Protein AF-A0A2E3LW25-F1 (afdb_monomer)

pLDDT: mean 71.02, std 16.64, range [41.66, 94.75]

Secondary structure (DSSP, 8-state):
-PPPHHHHHHHHHHHHHHHHHHHHHHHHT--S-----TTGGGGGG-TTHHHHHHHHHHS--TTHHHHHHHHHHHHHHHHHHHHHHHHHHHHHHHHHHTT-PPP-S-EEEEE--TT--HHHHHHHHT--HHHHHHHTT-SSSPPPTT-EEEEE--HHHHHHHHHHHHHGGG-------EEE--TT--HHHHHHHHT--HHHHHHHTT--TTTGGG--TT-EEE--

Radius of gyration: 41.91 Å; Cα contacts (8 Å, |Δi|>4): 150; chains: 1; bounding box: 90×37×98 Å

Sequence (224 aa):
MGLSRRDTIIVAVLINAGLLTMLFATAMNSDHDRVSSPAEAYQDLALNEELVEEVKAEVTEKGAEDEIDQMLQEMADRAAKEKERELLAKKEKAKAEETKKEAPKNTFAYKVQSGDSLDKISRKHGVSIRDINEVNDLQSSALRIGQVLNIPETPQAKQKLEEMTKEIAEVDVEEQEFYTVGNGDSPWKIARKTGIALQKLLDINGLDADSARRLRPGDRLRIR

Structure (mmCIF, N/CA/C/O backbone):
data_AF-A0A2E3LW25-F1
#
_entry.id   AF-A0A2E3LW25-F1
#
loop_
_atom_site.group_PDB
_atom_site.id
_atom_site.type_symbol
_atom_site.label_atom_id
_atom_site.label_alt_id
_atom_site.label_comp_id
_atom_site.label_asym_id
_atom_site.label_entity_id
_atom_site.label_seq_id
_atom_site.pdbx_PDB_ins_code
_atom_site.Cartn_x
_atom_site.Cartn_y
_atom_site.Cartn_z
_atom_site.occupancy
_atom_site.B_iso_or_equiv
_atom_site.auth_seq_id
_atom_site.auth_comp_id
_atom_site.auth_asym_id
_atom_site.auth_atom_id
_atom_site.pdbx_PDB_model_num
ATOM 1 N N . MET A 1 1 ? -44.890 -8.455 71.723 1.00 48.59 1 MET A N 1
ATOM 2 C CA . MET A 1 1 ? -43.770 -8.681 70.784 1.00 48.59 1 MET A CA 1
ATOM 3 C C . MET A 1 1 ? -43.562 -7.367 70.061 1.00 48.59 1 MET A C 1
ATOM 5 O O . MET A 1 1 ? -44.444 -6.987 69.307 1.00 48.59 1 MET A O 1
ATOM 9 N N . GLY A 1 2 ? -42.509 -6.620 70.401 1.00 58.88 2 GLY A N 1
ATOM 10 C CA . GLY A 1 2 ? -42.224 -5.340 69.748 1.00 58.88 2 GLY A CA 1
ATOM 11 C C . GLY A 1 2 ? -41.808 -5.572 68.299 1.00 58.88 2 GLY A C 1
ATOM 12 O O . GLY A 1 2 ? -41.082 -6.529 68.022 1.00 58.88 2 GLY A O 1
ATOM 13 N N . LEU A 1 3 ? -42.302 -4.733 67.391 1.00 61.44 3 LEU A N 1
ATOM 14 C CA . LEU A 1 3 ? -41.838 -4.694 66.006 1.00 61.44 3 LEU A CA 1
ATOM 15 C C . LEU A 1 3 ? -40.329 -4.428 66.006 1.00 61.44 3 LEU A C 1
ATOM 17 O O . LEU A 1 3 ? -39.834 -3.615 66.791 1.00 61.44 3 LEU A O 1
ATOM 21 N N . SER A 1 4 ? -39.575 -5.148 65.174 1.00 72.75 4 SER A N 1
ATOM 22 C CA . SER A 1 4 ? -38.146 -4.875 65.067 1.00 72.75 4 SER A CA 1
ATOM 23 C C . SER A 1 4 ? -37.943 -3.492 64.444 1.00 72.75 4 SER A C 1
ATOM 25 O O . SER A 1 4 ? -38.768 -3.030 63.660 1.00 72.75 4 SER A O 1
ATOM 27 N N . ARG A 1 5 ? -36.816 -2.832 64.733 1.00 51.44 5 ARG A N 1
ATOM 28 C CA . ARG A 1 5 ? -36.506 -1.500 64.173 1.00 51.44 5 ARG A CA 1
ATOM 29 C C . ARG A 1 5 ? -36.586 -1.465 62.636 1.00 51.44 5 ARG A C 1
ATOM 31 O O . ARG A 1 5 ? -36.941 -0.443 62.063 1.00 51.44 5 ARG A O 1
ATOM 38 N N . ARG A 1 6 ? -36.308 -2.593 61.967 1.00 57.09 6 ARG A N 1
ATOM 39 C CA . ARG A 1 6 ? -36.474 -2.744 60.511 1.00 57.09 6 ARG A CA 1
ATOM 40 C C . ARG A 1 6 ? -37.940 -2.777 60.099 1.00 57.09 6 ARG A C 1
ATOM 42 O O . ARG A 1 6 ? -38.294 -2.128 59.123 1.00 57.09 6 ARG A O 1
ATOM 49 N N . ASP A 1 7 ? -38.774 -3.484 60.852 1.00 56.09 7 ASP A N 1
ATOM 50 C CA . ASP A 1 7 ? -40.209 -3.560 60.584 1.00 56.09 7 ASP A CA 1
ATOM 51 C C . ASP A 1 7 ? -40.858 -2.187 60.777 1.00 56.09 7 ASP A C 1
ATOM 53 O O . ASP A 1 7 ? -41.650 -1.773 59.940 1.00 56.09 7 ASP A O 1
ATOM 57 N N . THR A 1 8 ? -40.449 -1.426 61.796 1.00 66.00 8 THR A N 1
ATOM 58 C CA . THR A 1 8 ? -40.948 -0.061 62.024 1.00 66.00 8 THR A CA 1
ATOM 59 C C . THR A 1 8 ? -40.572 0.893 60.886 1.00 66.00 8 THR A C 1
ATOM 61 O O . THR A 1 8 ? -41.428 1.636 60.411 1.00 66.00 8 THR A O 1
ATOM 64 N N . ILE A 1 9 ? -39.328 0.847 60.387 1.00 60.59 9 ILE A N 1
ATOM 65 C CA . ILE A 1 9 ? -38.895 1.675 59.244 1.00 60.59 9 ILE A CA 1
ATOM 66 C C . ILE A 1 9 ? -39.661 1.292 57.974 1.00 60.59 9 ILE A C 1
ATOM 68 O O . ILE A 1 9 ? -40.136 2.166 57.251 1.00 60.59 9 ILE A O 1
ATOM 72 N N . ILE A 1 10 ? -39.818 -0.007 57.710 1.00 57.75 10 ILE A N 1
ATOM 73 C CA . ILE A 1 10 ? -40.576 -0.494 56.552 1.00 57.75 10 ILE A CA 1
ATOM 74 C C . ILE A 1 10 ? -42.033 -0.029 56.645 1.00 57.75 10 ILE A C 1
ATOM 76 O O . ILE A 1 10 ? -42.573 0.485 55.667 1.00 57.75 10 ILE A O 1
ATOM 80 N N . VAL A 1 11 ? -42.653 -0.141 57.820 1.00 61.28 11 VAL A N 1
ATOM 81 C CA . VAL A 1 11 ? -44.026 0.316 58.058 1.00 61.28 11 VAL A CA 1
ATOM 82 C C . VAL A 1 11 ? -44.146 1.831 57.853 1.00 61.28 11 VAL A C 1
ATOM 84 O O . VAL A 1 11 ? -45.050 2.265 57.144 1.00 61.28 11 VAL A O 1
ATOM 87 N N . ALA A 1 12 ? -43.214 2.639 58.365 1.00 58.41 12 ALA A N 1
ATOM 88 C CA . ALA A 1 12 ? -43.228 4.093 58.186 1.00 58.41 12 ALA A CA 1
ATOM 89 C C . ALA A 1 12 ? -43.069 4.519 56.713 1.00 58.41 12 ALA A C 1
ATOM 91 O O . ALA A 1 12 ? -43.784 5.402 56.234 1.00 58.41 12 ALA A O 1
ATOM 92 N N . VAL A 1 13 ? -42.174 3.864 55.964 1.00 64.38 13 VAL A N 1
ATOM 93 C CA . VAL A 1 13 ? -41.987 4.120 54.525 1.00 64.38 13 VAL A CA 1
ATOM 94 C C . VAL A 1 13 ? -43.241 3.746 53.735 1.00 64.38 13 VAL A C 1
ATOM 96 O O . VAL A 1 13 ? -43.651 4.496 52.850 1.00 64.38 13 VAL A O 1
ATOM 99 N N . LEU A 1 14 ? -43.880 2.622 54.071 1.00 60.78 14 LEU A N 1
ATOM 100 C CA . LEU A 1 14 ? -45.117 2.184 53.423 1.00 60.78 14 LEU A CA 1
ATOM 101 C C . LEU A 1 14 ? -46.292 3.125 53.719 1.00 60.78 14 LEU A C 1
ATOM 103 O O . LEU A 1 14 ? -47.055 3.433 52.804 1.00 60.78 14 LEU A O 1
ATOM 107 N N . ILE A 1 15 ? -46.411 3.626 54.952 1.00 65.19 15 ILE A N 1
ATOM 108 C CA . ILE A 1 15 ? -47.436 4.610 55.329 1.00 65.19 15 ILE A CA 1
ATOM 109 C C . ILE A 1 15 ? -47.245 5.908 54.539 1.00 65.19 15 ILE A C 1
ATOM 111 O O . ILE A 1 15 ? -48.193 6.390 53.919 1.00 65.19 15 ILE A O 1
ATOM 115 N N . ASN A 1 16 ? -46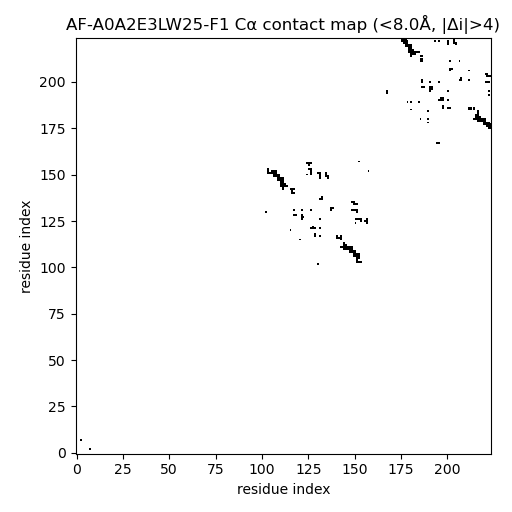.020 6.440 54.487 1.00 67.38 16 ASN A N 1
ATOM 116 C CA . ASN A 1 16 ? -45.729 7.676 53.757 1.00 67.38 16 ASN A CA 1
ATOM 117 C C . ASN A 1 16 ? -45.935 7.527 52.245 1.00 67.38 16 ASN A C 1
ATOM 119 O O . ASN A 1 16 ? -46.497 8.419 51.609 1.00 67.38 16 ASN A O 1
ATOM 123 N N . ALA A 1 17 ? -45.531 6.394 51.666 1.00 61.69 17 ALA A N 1
ATOM 124 C CA . ALA A 1 17 ? -45.788 6.101 50.260 1.00 61.69 17 ALA A CA 1
ATOM 125 C C . ALA A 1 17 ? -47.297 6.013 49.977 1.00 61.69 17 ALA A C 1
ATOM 127 O O . ALA A 1 17 ? -47.771 6.603 49.007 1.00 61.69 17 ALA A O 1
ATOM 128 N N . GLY A 1 18 ? -48.063 5.354 50.852 1.00 65.38 18 GLY A N 1
ATOM 129 C CA . GLY A 1 18 ? -49.523 5.284 50.769 1.00 65.38 18 GLY A CA 1
ATOM 130 C C . GLY A 1 18 ? -50.175 6.667 50.794 1.00 65.38 18 GLY A C 1
ATOM 131 O O . GLY A 1 18 ? -50.924 7.006 49.879 1.00 65.38 18 GLY A O 1
ATOM 132 N N . LEU A 1 19 ? -49.817 7.503 51.772 1.00 66.94 19 LEU A N 1
ATOM 133 C CA . LEU A 1 19 ? -50.301 8.883 51.902 1.00 66.94 19 LEU A CA 1
ATOM 134 C C . LEU A 1 19 ? -50.000 9.725 50.655 1.00 66.94 19 LEU A C 1
ATOM 136 O O . LEU A 1 19 ? -50.878 10.425 50.151 1.00 66.94 19 LEU A O 1
ATOM 140 N N . LEU A 1 20 ? -48.788 9.608 50.109 1.00 67.00 20 LEU A N 1
ATOM 141 C CA . LEU A 1 20 ? -48.382 10.337 48.910 1.00 67.00 20 LEU A CA 1
ATOM 142 C C . LEU A 1 20 ? -49.158 9.880 47.667 1.00 67.00 20 LEU A C 1
ATOM 144 O O . LEU A 1 20 ? -49.596 10.713 46.874 1.00 67.00 20 LEU A O 1
ATOM 148 N N . THR A 1 21 ? -49.369 8.570 47.505 1.00 61.16 21 THR A N 1
ATOM 149 C CA . THR A 1 21 ? -50.181 8.042 46.395 1.00 61.16 21 THR A CA 1
ATOM 150 C C . THR A 1 21 ? -51.643 8.449 46.506 1.00 61.16 21 THR A C 1
ATOM 152 O O . THR A 1 21 ? -52.259 8.760 45.489 1.00 61.16 21 THR A O 1
ATOM 155 N N . MET A 1 22 ? -52.181 8.511 47.727 1.00 58.94 22 MET A N 1
ATOM 156 C CA . MET A 1 22 ? -53.546 8.958 47.963 1.00 58.94 22 MET A CA 1
ATOM 157 C C . MET A 1 22 ? -53.684 10.436 47.598 1.00 58.94 22 MET A C 1
ATOM 159 O O . MET A 1 22 ? -54.521 10.759 46.767 1.00 58.94 22 MET A O 1
ATOM 163 N N . LEU A 1 23 ? -52.796 11.308 48.095 1.00 63.31 23 LEU A N 1
ATOM 164 C CA . LEU A 1 23 ? -52.761 12.734 47.735 1.00 63.31 23 LEU A CA 1
ATOM 165 C C . LEU A 1 23 ? -52.657 12.955 46.221 1.00 63.31 23 LEU A C 1
ATOM 167 O O . LEU A 1 23 ? -53.344 13.813 45.668 1.00 63.31 23 LEU A O 1
ATOM 171 N N . PHE A 1 24 ? -51.823 12.166 45.545 1.00 56.91 24 PHE A N 1
ATOM 172 C CA . PHE A 1 24 ? -51.656 12.243 44.098 1.00 56.91 24 PHE A CA 1
ATOM 173 C C . PHE A 1 24 ? -52.917 11.802 43.340 1.00 56.91 24 PHE A C 1
ATOM 175 O O . PHE A 1 24 ? -53.318 12.458 42.381 1.00 56.91 24 PHE A O 1
ATOM 182 N N . ALA A 1 25 ? -53.579 10.730 43.784 1.00 57.19 25 ALA A N 1
ATOM 183 C CA . ALA A 1 25 ? -54.835 10.267 43.199 1.00 57.19 25 ALA A CA 1
ATOM 184 C C . ALA A 1 25 ? -55.968 11.287 43.393 1.00 57.19 25 ALA A C 1
ATOM 186 O O . ALA A 1 25 ? -56.707 11.562 42.449 1.00 57.19 25 ALA A O 1
ATOM 187 N N . THR A 1 26 ? -56.070 11.907 44.572 1.00 62.91 26 THR A N 1
ATOM 188 C CA . THR A 1 26 ? -57.051 12.969 44.838 1.00 62.91 26 THR A CA 1
ATOM 18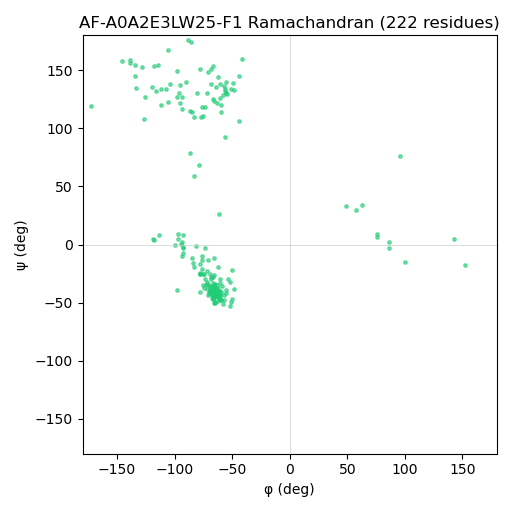9 C C . THR A 1 26 ? -56.789 14.196 43.963 1.00 62.91 26 THR A C 1
ATOM 191 O O . THR A 1 26 ? -57.722 14.755 43.390 1.00 62.91 26 THR A O 1
ATOM 194 N N . ALA A 1 27 ? -55.520 14.575 43.781 1.00 63.53 27 ALA A N 1
ATOM 195 C CA . ALA A 1 27 ? -55.135 15.666 42.887 1.00 63.53 27 ALA A CA 1
ATOM 196 C C . ALA A 1 27 ? -55.447 15.368 41.407 1.00 63.53 27 ALA A C 1
ATOM 198 O O . ALA A 1 27 ? -55.816 16.275 40.668 1.00 63.53 27 ALA A O 1
ATOM 199 N N . MET A 1 28 ? -55.341 14.106 40.975 1.00 63.03 28 MET A N 1
ATOM 200 C CA . MET A 1 28 ? -55.637 13.686 39.597 1.00 63.03 28 MET A CA 1
ATOM 201 C C . MET A 1 28 ? -57.134 13.546 39.299 1.00 63.03 28 MET A C 1
ATOM 203 O O . MET A 1 28 ? -57.530 13.679 38.146 1.00 63.03 28 MET A O 1
ATOM 207 N N . ASN A 1 29 ? -57.965 13.290 40.313 1.00 53.72 29 ASN A N 1
ATOM 208 C CA . ASN A 1 29 ? -59.406 13.068 40.153 1.00 53.72 29 ASN A CA 1
ATOM 209 C C . ASN A 1 29 ? -60.252 14.331 40.416 1.00 53.72 29 ASN A C 1
ATOM 211 O O . ASN A 1 29 ? -61.476 14.253 40.522 1.00 53.72 29 ASN A O 1
ATOM 215 N N . SER A 1 30 ? -59.595 15.485 40.558 1.00 51.25 30 SER A N 1
ATOM 216 C CA . SER A 1 30 ? -60.229 16.787 40.763 1.00 51.25 30 SER A CA 1
ATOM 217 C C . SER A 1 30 ? -60.581 17.412 39.407 1.00 51.25 30 SER A C 1
ATOM 219 O O . SER A 1 30 ? -59.855 18.271 38.907 1.00 51.25 30 SER A O 1
ATOM 221 N N . ASP A 1 31 ? -61.682 16.969 38.795 1.00 44.75 31 ASP A N 1
ATOM 222 C CA . ASP A 1 31 ? -62.315 17.718 37.706 1.00 44.75 31 ASP A CA 1
ATOM 223 C C . ASP A 1 31 ? -62.826 19.062 38.249 1.00 44.75 31 ASP A C 1
ATOM 225 O O . ASP A 1 31 ? -63.397 19.151 39.340 1.00 44.75 31 ASP A O 1
ATOM 229 N N . HIS A 1 32 ? -62.565 20.117 37.479 1.00 54.94 32 HIS A N 1
ATOM 230 C CA . HIS A 1 32 ? -63.001 21.484 37.735 1.00 54.94 32 HIS A CA 1
ATOM 231 C C . HIS A 1 32 ? -64.508 21.539 38.059 1.00 54.94 32 HIS A C 1
ATOM 233 O O . HIS A 1 32 ? -65.315 20.910 37.382 1.00 54.94 32 HIS A O 1
ATOM 239 N N . ASP A 1 33 ? -64.861 22.366 39.046 1.00 48.88 33 ASP A N 1
ATOM 240 C CA . ASP A 1 33 ? -66.218 22.797 39.427 1.00 48.88 33 ASP A CA 1
ATOM 241 C C . ASP A 1 33 ? -66.913 22.027 40.563 1.00 48.88 33 ASP A C 1
ATOM 243 O O . ASP A 1 33 ? -67.910 21.330 40.378 1.00 48.88 33 ASP A O 1
ATOM 247 N N . ARG A 1 34 ? -66.474 22.312 41.797 1.00 45.72 34 ARG A N 1
ATOM 248 C CA . ARG A 1 34 ? -67.320 22.884 42.869 1.00 45.72 34 ARG A CA 1
ATOM 249 C C . ARG A 1 34 ? -66.454 23.244 44.075 1.00 45.72 34 ARG A C 1
ATOM 251 O O . ARG A 1 34 ? -65.801 22.395 44.664 1.00 45.72 34 ARG A O 1
ATOM 258 N N . VAL A 1 35 ? -66.452 24.526 44.431 1.00 48.81 35 VAL A N 1
ATOM 259 C CA . VAL A 1 35 ? -65.801 25.032 45.642 1.00 48.81 35 VAL A CA 1
ATOM 260 C C . VAL A 1 35 ? -66.518 24.459 46.864 1.00 48.81 35 VAL A C 1
ATOM 262 O O . VAL A 1 35 ? -67.705 24.717 47.043 1.00 48.81 35 VAL A O 1
ATOM 265 N N . SER A 1 36 ? -65.781 23.774 47.731 1.00 43.72 36 SER A N 1
ATOM 266 C CA . SER A 1 36 ? -65.947 23.928 49.176 1.00 43.72 36 SER A CA 1
ATOM 267 C C . SER A 1 36 ? -64.547 24.075 49.767 1.00 43.72 36 SER A C 1
ATOM 269 O O . SER A 1 36 ? -63.601 23.442 49.303 1.00 43.72 36 SER A O 1
ATOM 271 N N . SER A 1 37 ? -64.394 25.045 50.661 1.00 46.72 37 SER A N 1
ATOM 272 C CA . SER A 1 37 ? -63.125 25.590 51.160 1.00 46.72 37 SER A CA 1
ATOM 273 C C . SER A 1 37 ? -62.067 24.520 51.496 1.00 46.72 37 SER A C 1
ATOM 275 O O . SER A 1 37 ? -62.431 23.495 52.075 1.00 46.72 37 SER A O 1
ATOM 277 N N . PRO A 1 38 ? -60.755 24.775 51.271 1.00 45.66 38 PRO A N 1
ATOM 278 C CA . PRO A 1 38 ? -59.671 23.889 51.713 1.00 45.66 38 PRO A CA 1
ATOM 279 C C . PRO A 1 38 ? -59.759 23.493 53.193 1.00 45.66 38 PRO A C 1
ATOM 281 O O . PRO A 1 38 ? -59.209 22.472 53.574 1.00 45.66 38 PRO A O 1
ATOM 284 N N . ALA A 1 39 ? -60.462 24.275 54.018 1.00 43.25 39 ALA A N 1
ATOM 285 C CA . ALA A 1 39 ? -60.664 24.011 55.438 1.00 43.25 39 ALA A CA 1
ATOM 286 C C . ALA A 1 39 ? -61.511 22.757 55.746 1.00 43.25 39 ALA A C 1
ATOM 288 O O . ALA A 1 39 ? -61.299 22.148 56.788 1.00 43.25 39 ALA A O 1
ATOM 289 N N . GLU A 1 40 ? -62.427 22.336 54.865 1.00 44.38 40 GLU A N 1
ATOM 290 C CA . GLU A 1 40 ? -63.345 21.212 55.146 1.00 44.38 40 GLU A CA 1
ATOM 291 C C . GLU A 1 40 ? -62.709 19.837 54.869 1.00 44.38 40 GLU A C 1
ATOM 293 O O . GLU A 1 40 ? -63.131 18.832 55.434 1.00 44.38 40 GLU A O 1
ATOM 298 N N . ALA A 1 41 ? -61.631 19.783 54.077 1.00 45.78 41 ALA A N 1
ATOM 299 C CA . ALA A 1 41 ? -60.891 18.548 53.794 1.00 45.78 41 ALA A CA 1
ATOM 300 C C . ALA A 1 41 ? -59.975 18.091 54.951 1.00 45.78 41 ALA A C 1
ATOM 302 O O . ALA A 1 41 ? -59.456 16.977 54.920 1.00 45.78 41 ALA A O 1
ATOM 303 N N . TYR A 1 42 ? -59.778 18.930 55.976 1.00 46.69 42 TYR A N 1
ATOM 304 C CA . TYR A 1 42 ? -58.950 18.614 57.147 1.00 46.69 42 TYR A CA 1
ATOM 305 C C . TYR A 1 42 ? -59.746 18.035 58.323 1.00 46.69 42 TYR A C 1
ATOM 307 O O . TYR A 1 42 ? -59.144 17.563 59.285 1.00 46.69 42 TYR A O 1
ATOM 315 N N . GLN A 1 43 ? -61.082 18.052 58.268 1.00 41.66 43 GLN A N 1
ATOM 316 C CA . GLN A 1 43 ? -61.919 17.690 59.415 1.00 41.66 43 GLN A CA 1
ATOM 317 C C . GLN A 1 43 ? -61.957 16.172 59.688 1.00 41.66 43 GLN A C 1
ATOM 319 O O . GLN A 1 43 ? -62.116 15.771 60.838 1.00 41.66 43 GLN A O 1
ATOM 324 N N . ASP A 1 44 ? -61.718 15.340 58.667 1.00 44.28 44 ASP A N 1
ATOM 325 C CA . ASP A 1 44 ? -61.693 13.869 58.777 1.00 44.28 44 ASP A CA 1
ATOM 326 C C . ASP A 1 44 ? -60.291 13.280 59.045 1.00 44.28 44 ASP A C 1
ATOM 328 O O . ASP A 1 44 ? -60.149 12.078 59.264 1.00 44.28 44 ASP A O 1
ATOM 332 N N . LEU A 1 45 ? -59.245 14.114 59.090 1.00 45.38 45 LEU A N 1
ATOM 333 C CA . LEU A 1 45 ? -57.880 13.718 59.483 1.00 45.38 45 LEU A CA 1
ATOM 334 C C . LEU A 1 45 ? -57.598 13.928 60.982 1.00 45.38 45 LEU A C 1
ATOM 336 O O . LEU A 1 45 ? -56.465 13.768 61.423 1.00 45.38 45 LEU A O 1
ATOM 340 N N . ALA A 1 46 ? -58.622 14.260 61.776 1.00 44.31 46 ALA A N 1
ATOM 341 C CA . ALA A 1 46 ? -58.521 14.419 63.230 1.00 44.31 46 ALA A CA 1
ATOM 342 C C . ALA A 1 46 ? -58.392 13.086 63.995 1.00 44.31 46 ALA A C 1
ATOM 344 O O . ALA A 1 46 ? -58.215 13.076 65.212 1.00 44.31 46 ALA A O 1
ATOM 345 N N . LEU A 1 47 ? -58.439 11.947 63.304 1.00 47.53 47 LEU A N 1
ATOM 346 C CA . LEU A 1 47 ? -57.808 10.741 63.818 1.00 47.53 47 LEU A CA 1
ATOM 347 C C . LEU A 1 47 ? -56.315 10.935 63.596 1.00 47.53 47 LEU A C 1
ATOM 349 O O . LEU A 1 47 ? -55.898 10.966 62.443 1.00 47.53 47 LEU A O 1
ATOM 353 N N . ASN A 1 48 ? -55.560 11.111 64.685 1.00 53.78 48 ASN A N 1
ATOM 354 C CA . ASN A 1 48 ? -54.156 10.701 64.881 1.00 53.78 48 ASN A CA 1
ATOM 355 C C . ASN A 1 48 ? -53.328 11.712 65.690 1.00 53.78 48 ASN A C 1
ATOM 357 O O . ASN A 1 48 ? -52.138 11.483 65.858 1.00 53.78 48 ASN A O 1
ATOM 361 N N . GLU A 1 49 ? -53.889 12.796 66.230 1.00 52.06 49 GLU A N 1
ATOM 362 C CA . GLU A 1 49 ? -53.106 13.702 67.094 1.00 52.06 49 GLU A CA 1
ATOM 363 C C . GLU A 1 49 ? -52.617 12.980 68.372 1.00 52.06 49 GLU A C 1
ATOM 365 O O . GLU A 1 49 ? -51.473 13.143 68.785 1.00 52.06 49 GLU A O 1
ATOM 370 N N . GLU A 1 50 ? -53.431 12.062 68.905 1.00 49.19 50 GLU A N 1
ATOM 371 C CA . GLU A 1 50 ? -53.099 11.183 70.040 1.00 49.19 50 GLU A CA 1
ATOM 372 C C . GLU A 1 50 ? -52.023 10.133 69.688 1.00 49.19 50 GLU A C 1
ATOM 374 O O . GLU A 1 50 ? -51.089 9.915 70.456 1.00 49.19 50 GLU A O 1
ATOM 379 N N . LEU A 1 51 ? -52.082 9.558 68.479 1.00 48.19 51 LEU A N 1
ATOM 380 C CA . LEU A 1 51 ? -51.093 8.597 67.961 1.00 48.19 51 LEU A CA 1
ATOM 381 C C . LEU A 1 51 ? -49.755 9.269 67.607 1.00 48.19 51 LEU A C 1
ATOM 383 O O . LEU A 1 51 ? -48.695 8.660 67.719 1.00 48.19 51 LEU A O 1
ATOM 387 N N . VAL A 1 52 ? -49.791 10.528 67.171 1.00 51.56 52 VAL A N 1
ATOM 388 C CA . VAL A 1 52 ? -48.599 11.321 66.843 1.00 51.56 52 VAL A CA 1
ATOM 389 C C . VAL A 1 52 ? -47.882 11.783 68.112 1.00 51.56 52 VAL A C 1
ATOM 391 O O . VAL A 1 52 ? -46.653 11.814 68.120 1.00 51.56 52 VAL A O 1
ATOM 394 N N . GLU A 1 53 ? -48.611 12.095 69.186 1.00 52.50 53 GLU A N 1
ATOM 395 C CA . GLU A 1 53 ? -48.018 12.410 70.492 1.00 52.50 53 GLU A CA 1
ATOM 396 C C . GLU A 1 53 ? -47.438 11.161 71.184 1.00 52.50 53 GLU A C 1
ATOM 398 O O . GLU A 1 53 ? -46.329 11.238 71.714 1.00 52.50 53 GLU A O 1
ATOM 403 N N . GLU A 1 54 ? -48.087 9.989 71.093 1.00 51.72 54 GLU A N 1
ATOM 404 C CA . GLU A 1 54 ? -47.511 8.713 71.569 1.00 51.72 54 GLU A CA 1
ATOM 405 C C . GLU A 1 54 ? -46.216 8.348 70.826 1.00 51.72 54 GLU A C 1
ATOM 407 O O . GLU A 1 54 ? -45.216 7.992 71.452 1.00 51.72 54 GLU A O 1
ATOM 412 N N . VAL A 1 55 ? -46.183 8.520 69.499 1.00 49.59 55 VAL A N 1
ATOM 413 C CA . VAL A 1 55 ? -44.980 8.251 68.693 1.00 49.59 55 VAL A CA 1
ATOM 414 C C . VAL A 1 55 ? -43.891 9.306 68.932 1.00 49.59 55 VAL A C 1
ATOM 416 O O . VAL A 1 55 ? -42.709 8.970 68.944 1.00 49.59 55 VAL A O 1
ATOM 419 N N . LYS A 1 56 ? -44.239 10.576 69.183 1.00 47.88 56 LYS A N 1
ATOM 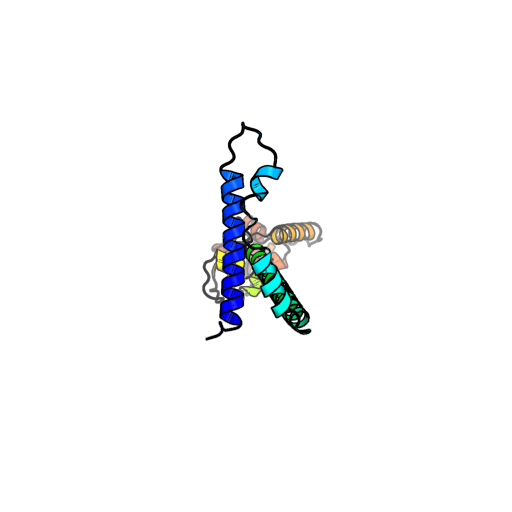420 C CA . LYS A 1 56 ? -43.258 11.620 69.545 1.00 47.88 56 LYS A CA 1
ATOM 421 C C . LYS A 1 56 ? -42.636 11.402 70.922 1.00 47.88 56 LYS A C 1
ATOM 423 O O . LYS A 1 56 ? -41.446 11.670 71.079 1.00 47.88 56 LYS A O 1
ATOM 428 N N . ALA A 1 57 ? -43.406 10.917 71.895 1.00 47.31 57 ALA A N 1
ATOM 429 C CA . ALA A 1 57 ? -42.901 10.607 73.230 1.00 47.31 57 ALA A CA 1
ATOM 430 C C . ALA A 1 57 ? -41.941 9.401 73.229 1.00 47.31 57 ALA A C 1
ATOM 432 O O . ALA A 1 57 ? -41.023 9.346 74.045 1.00 47.31 57 ALA A O 1
ATOM 433 N N . GLU A 1 58 ? -42.100 8.467 72.286 1.00 46.81 58 GLU A N 1
ATOM 434 C CA . GLU A 1 58 ? -41.213 7.305 72.129 1.00 46.81 58 GLU A CA 1
ATOM 435 C C . GLU A 1 58 ? -39.947 7.611 71.297 1.00 46.81 58 GLU A C 1
ATOM 437 O O . GLU A 1 58 ? -38.961 6.880 71.367 1.00 46.81 58 GLU A O 1
ATOM 442 N N . VAL A 1 59 ? -39.927 8.725 70.551 1.00 47.28 59 VAL A N 1
ATOM 443 C CA . VAL A 1 59 ? -38.802 9.133 69.680 1.00 47.28 59 VAL A CA 1
ATOM 444 C C . VAL A 1 59 ? -37.795 10.063 70.381 1.00 47.28 59 VAL A C 1
ATOM 446 O O . VAL A 1 59 ? -36.741 10.373 69.826 1.00 47.28 59 VAL A O 1
ATOM 449 N N . THR A 1 60 ? -38.013 10.447 71.644 1.00 48.66 60 THR A N 1
ATOM 450 C CA . THR A 1 60 ? -36.979 11.137 72.434 1.00 48.66 60 THR A CA 1
ATOM 451 C C . THR A 1 60 ? -35.921 10.173 72.981 1.00 48.66 60 THR A C 1
ATOM 453 O O . THR A 1 60 ? -35.789 10.000 74.189 1.00 48.66 60 THR A O 1
ATOM 456 N N . GLU A 1 61 ? -35.099 9.598 72.104 1.00 53.50 61 GLU A N 1
ATOM 457 C CA . GLU A 1 61 ? -33.755 9.143 72.468 1.00 53.50 61 GLU A CA 1
ATOM 458 C C . GLU A 1 61 ? -32.729 9.758 71.509 1.00 53.50 61 GLU A C 1
ATOM 460 O O . GLU A 1 61 ? -32.628 9.419 70.330 1.00 53.50 61 GLU A O 1
ATOM 465 N N . LYS A 1 62 ? -31.971 10.716 72.058 1.00 47.38 62 LYS A N 1
ATOM 466 C CA . LYS A 1 62 ? -30.771 11.334 71.481 1.00 47.38 62 LYS A CA 1
ATOM 467 C C . LYS A 1 62 ? -29.863 10.259 70.869 1.00 47.38 62 LYS A C 1
ATOM 469 O O . LYS A 1 62 ? -29.199 9.535 71.606 1.00 47.38 62 LYS A O 1
ATOM 474 N N . GLY A 1 63 ? -29.820 10.183 69.541 1.00 48.66 63 GLY A N 1
ATOM 475 C CA . GLY A 1 63 ? -28.899 9.307 68.808 1.00 48.66 63 GLY A CA 1
ATOM 476 C C . GLY A 1 63 ? -29.396 8.839 67.439 1.00 48.66 63 GLY A C 1
ATOM 477 O O . GLY A 1 63 ? -28.585 8.430 66.619 1.00 48.66 63 GLY A O 1
ATOM 478 N N . ALA A 1 64 ? -30.702 8.926 67.159 1.00 51.34 64 ALA A N 1
ATOM 479 C CA . ALA A 1 64 ? -31.267 8.478 65.880 1.00 51.34 64 ALA A CA 1
ATOM 480 C C . ALA A 1 64 ? -31.043 9.460 64.710 1.00 51.34 64 ALA A C 1
ATOM 482 O O . ALA A 1 64 ? -31.033 9.039 63.557 1.00 51.34 64 ALA A O 1
ATOM 483 N N . GLU A 1 65 ? -30.852 10.752 64.989 1.00 51.38 65 GLU A N 1
ATOM 484 C CA . GLU A 1 65 ? -30.629 11.779 63.958 1.00 51.38 65 GLU A CA 1
ATOM 485 C C . GLU A 1 65 ? -29.250 11.619 63.292 1.00 51.38 65 GLU A C 1
ATOM 487 O O . GLU A 1 65 ? -29.159 11.619 62.066 1.00 51.38 65 GLU A O 1
ATOM 492 N N . ASP A 1 66 ? -28.206 11.339 64.080 1.00 53.44 66 ASP A N 1
ATOM 493 C CA . ASP A 1 66 ? -26.836 11.163 63.579 1.00 53.44 66 ASP A CA 1
ATOM 494 C C . ASP A 1 66 ? -26.693 9.922 62.670 1.00 53.44 66 ASP A C 1
ATOM 496 O O . ASP A 1 66 ? -25.954 9.944 61.685 1.00 53.44 66 ASP A O 1
ATOM 500 N N . GLU A 1 67 ? -27.424 8.837 62.958 1.00 55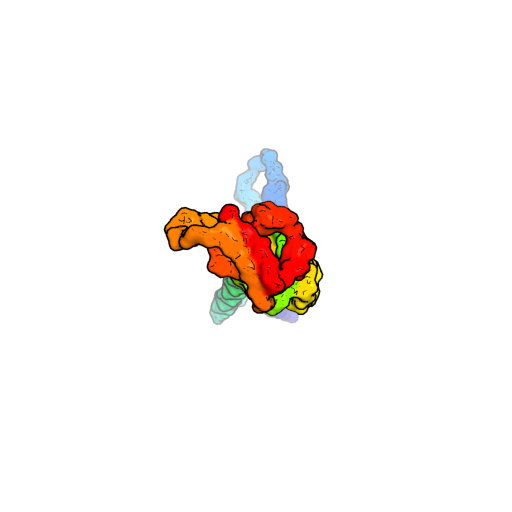.94 67 GLU A N 1
ATOM 501 C CA . GLU A 1 67 ? -27.427 7.621 62.127 1.00 55.94 67 GLU A CA 1
ATOM 502 C C . GLU A 1 67 ? -28.179 7.829 60.800 1.00 55.94 67 GLU A C 1
ATOM 504 O O . GLU A 1 67 ? -27.774 7.297 59.759 1.00 55.94 67 GLU A O 1
ATOM 509 N N . ILE A 1 68 ? -29.252 8.629 60.811 1.00 53.59 68 ILE A N 1
ATOM 510 C CA . ILE A 1 68 ? -30.007 8.999 59.605 1.00 53.59 68 ILE A CA 1
ATOM 511 C C . ILE A 1 68 ? -29.160 9.907 58.709 1.00 53.59 68 ILE A C 1
ATOM 513 O O . ILE A 1 68 ? -29.093 9.676 57.497 1.00 53.59 68 ILE A O 1
ATOM 517 N N . ASP A 1 69 ? -28.458 10.875 59.294 1.00 59.59 69 ASP A N 1
ATOM 518 C CA . ASP A 1 69 ? -27.544 11.755 58.569 1.00 59.59 69 ASP A CA 1
ATOM 519 C C . ASP A 1 69 ? -26.369 10.969 57.975 1.00 59.59 69 ASP A C 1
ATOM 521 O O . ASP A 1 69 ? -26.021 11.153 56.805 1.00 59.59 69 ASP A O 1
ATOM 525 N N . GLN A 1 70 ? -25.823 10.002 58.719 1.00 64.69 70 GLN A N 1
ATOM 526 C CA . GLN A 1 70 ? -24.767 9.124 58.219 1.00 64.69 70 GLN A CA 1
ATOM 527 C C . GLN A 1 70 ? -25.245 8.255 57.040 1.00 64.69 70 GLN A C 1
ATOM 529 O O . GLN A 1 70 ? -24.529 8.112 56.045 1.00 64.69 70 GLN A O 1
ATOM 534 N N . MET A 1 71 ? -26.474 7.726 57.090 1.00 61.62 71 MET A N 1
ATOM 535 C CA . MET A 1 71 ? -27.063 6.976 55.974 1.00 61.62 71 MET A CA 1
ATOM 536 C C . MET A 1 71 ? -27.347 7.855 54.748 1.00 61.62 71 MET A C 1
ATOM 538 O O . MET A 1 71 ? -27.104 7.424 53.617 1.00 61.62 71 MET A O 1
ATOM 542 N N . LEU A 1 72 ? -27.845 9.078 54.941 1.00 66.38 72 LEU A N 1
ATOM 543 C CA . LEU A 1 72 ? -28.080 10.035 53.854 1.00 66.38 72 LEU A CA 1
ATOM 544 C C . LEU A 1 72 ? -26.774 10.427 53.161 1.00 66.38 72 LEU A C 1
ATOM 546 O O . LEU A 1 72 ? -26.716 10.477 51.929 1.00 66.38 72 LEU A O 1
ATOM 550 N N . GLN A 1 73 ? -25.715 10.627 53.941 1.00 69.44 73 GLN A N 1
ATOM 551 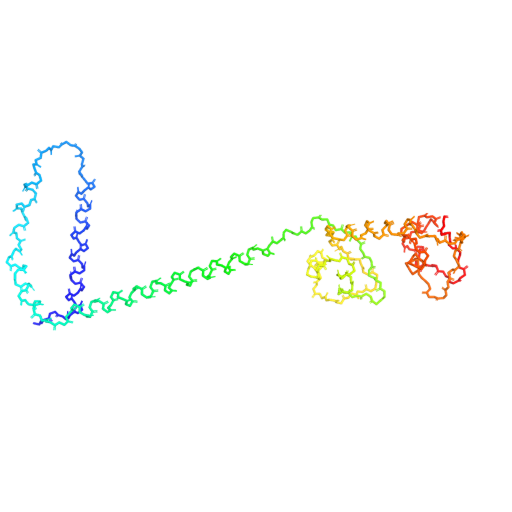C CA . GLN A 1 73 ? -24.394 10.959 53.426 1.00 69.44 73 GLN A CA 1
ATOM 552 C C . GLN A 1 73 ? -23.782 9.792 52.637 1.00 69.44 73 GLN A C 1
ATOM 554 O O . GLN A 1 73 ? -23.310 9.987 51.516 1.00 69.44 73 GLN A O 1
ATOM 559 N N . GLU A 1 74 ? -23.903 8.555 53.131 1.00 75.19 74 GLU A N 1
ATOM 560 C CA . GLU A 1 74 ? -23.464 7.367 52.389 1.00 75.19 74 GLU A CA 1
ATOM 561 C C . GLU A 1 74 ? -24.227 7.161 51.071 1.00 75.19 74 GLU A C 1
ATOM 563 O O . GLU A 1 74 ? -23.647 6.722 50.072 1.00 75.19 74 GLU A O 1
ATOM 568 N N . MET A 1 75 ? -25.530 7.454 51.039 1.00 70.75 75 MET A N 1
ATOM 569 C CA . MET A 1 75 ? -26.324 7.368 49.810 1.00 70.75 75 MET A CA 1
ATOM 570 C C . MET A 1 75 ? -25.926 8.449 48.802 1.00 70.75 75 MET A C 1
ATOM 572 O O . MET A 1 75 ? -25.828 8.156 47.607 1.00 70.75 75 MET A O 1
ATOM 576 N N . ALA A 1 76 ? -25.637 9.666 49.270 1.00 71.25 76 ALA A N 1
ATOM 577 C CA . ALA A 1 76 ? -25.134 10.747 48.428 1.00 71.25 76 ALA A CA 1
ATOM 578 C C . ALA A 1 76 ? -23.770 10.397 47.805 1.00 71.25 76 ALA A C 1
ATOM 580 O O . ALA A 1 76 ? -23.585 10.571 46.597 1.00 71.25 76 ALA A O 1
ATOM 581 N N . ASP A 1 77 ? -22.855 9.812 48.583 1.00 79.94 77 ASP A N 1
ATOM 582 C CA . ASP A 1 77 ? -21.537 9.380 48.101 1.00 79.94 77 ASP A CA 1
ATOM 583 C C . ASP A 1 77 ? -21.637 8.241 47.076 1.00 79.94 77 ASP A C 1
ATOM 585 O O . ASP A 1 77 ? -20.942 8.236 46.053 1.00 79.94 77 ASP A O 1
ATOM 589 N N . ARG A 1 78 ? -22.543 7.279 47.301 1.00 74.62 78 ARG A N 1
ATOM 590 C CA . ARG A 1 78 ? -22.815 6.197 46.339 1.00 74.62 78 ARG A CA 1
ATOM 591 C C . ARG A 1 78 ? -23.400 6.745 45.037 1.00 74.62 78 ARG A C 1
ATOM 593 O O . ARG A 1 78 ? -22.925 6.363 43.968 1.00 74.62 78 ARG A O 1
ATOM 600 N N . ALA A 1 79 ? -24.344 7.682 45.118 1.00 72.88 79 ALA A N 1
ATOM 601 C CA . ALA A 1 79 ? -24.941 8.326 43.949 1.00 72.88 79 ALA A CA 1
ATOM 602 C C . ALA A 1 79 ? -23.925 9.173 43.158 1.00 72.88 79 ALA A C 1
ATOM 604 O O . ALA A 1 79 ? -23.941 9.169 41.924 1.00 72.88 79 ALA A O 1
ATOM 605 N N . ALA A 1 80 ? -23.007 9.867 43.839 1.00 79.06 80 ALA A N 1
ATOM 606 C CA . ALA A 1 80 ? -21.928 10.615 43.193 1.00 79.06 80 ALA A CA 1
ATOM 607 C C . ALA A 1 80 ? -20.961 9.681 42.446 1.00 79.06 80 ALA A C 1
ATOM 609 O O . ALA A 1 80 ? -20.639 9.917 41.279 1.00 79.06 80 ALA A O 1
ATOM 610 N N . LYS A 1 81 ? -20.572 8.570 43.080 1.00 77.19 81 LYS A N 1
ATOM 611 C CA . LYS A 1 81 ? -19.684 7.559 42.489 1.00 77.19 81 LYS A CA 1
ATOM 612 C C . LYS A 1 81 ? -20.326 6.833 41.305 1.00 77.19 81 LYS A C 1
ATOM 614 O O . LYS A 1 81 ? -19.639 6.456 40.356 1.00 77.19 81 LYS A O 1
ATOM 619 N N . GLU A 1 82 ? -21.638 6.633 41.344 1.00 76.50 82 GLU A N 1
ATOM 620 C CA . GLU A 1 82 ? -22.398 6.040 40.245 1.00 76.50 82 GLU A CA 1
ATOM 621 C C . GLU A 1 82 ? -22.503 6.993 39.044 1.00 76.50 82 GLU A C 1
ATOM 623 O O . GLU A 1 82 ? -22.209 6.582 37.920 1.00 76.50 82 GLU A O 1
ATOM 628 N N . LYS A 1 83 ? -22.775 8.286 39.276 1.00 76.25 83 LYS A N 1
ATOM 629 C CA . LYS A 1 83 ? -22.736 9.321 38.225 1.00 76.25 83 LYS A CA 1
ATOM 630 C C . LYS A 1 83 ? -21.355 9.466 37.586 1.00 76.25 83 LYS A C 1
ATOM 632 O O . LYS A 1 83 ? -21.255 9.626 36.370 1.00 76.25 83 LYS A O 1
ATOM 637 N N . GLU A 1 84 ? -20.285 9.390 38.377 1.00 77.75 84 GLU A N 1
ATOM 638 C CA . GLU A 1 84 ? -18.911 9.437 37.865 1.00 77.75 84 GLU A CA 1
ATOM 639 C C . GLU A 1 84 ? -18.602 8.226 36.969 1.00 77.75 84 GLU A C 1
ATOM 641 O O . GLU A 1 84 ? -18.057 8.380 35.875 1.00 77.75 84 GLU A O 1
ATOM 646 N N . ARG A 1 85 ? -19.030 7.021 37.373 1.00 75.06 85 ARG A N 1
ATOM 647 C CA . ARG A 1 85 ? -18.912 5.801 36.554 1.00 75.06 85 ARG A CA 1
ATOM 648 C C . ARG A 1 85 ? -19.702 5.896 35.252 1.00 75.06 85 ARG A C 1
ATOM 650 O O . ARG A 1 85 ? -19.204 5.475 34.210 1.00 75.06 85 ARG A O 1
ATOM 657 N N . GLU A 1 86 ? -20.899 6.471 35.289 1.00 76.06 86 GLU A N 1
ATOM 658 C CA . GLU A 1 86 ? -21.720 6.679 34.095 1.00 76.06 86 GLU A CA 1
ATOM 659 C C . GLU A 1 86 ? -21.067 7.676 33.120 1.00 76.06 86 GLU A C 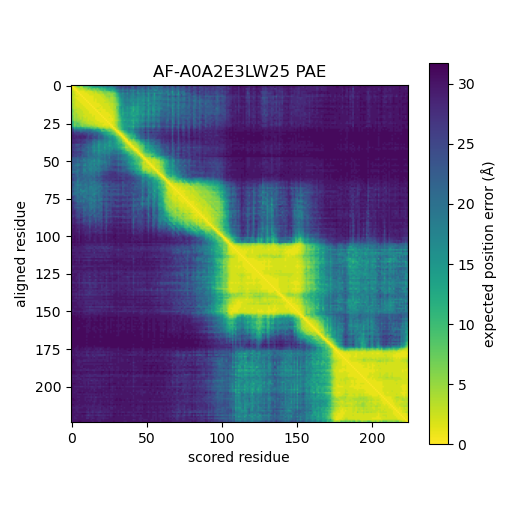1
ATOM 661 O O . GLU A 1 86 ? -21.051 7.447 31.907 1.00 76.06 86 GLU A O 1
ATOM 666 N N . LEU A 1 87 ? -20.468 8.754 33.639 1.00 72.19 87 LEU A N 1
ATOM 667 C CA . LEU A 1 87 ? -19.747 9.742 32.835 1.00 72.19 87 LEU A CA 1
ATOM 668 C C . LEU A 1 87 ? -18.496 9.137 32.183 1.00 72.19 87 LEU A C 1
ATOM 670 O O . LEU A 1 87 ? -18.240 9.383 31.002 1.00 72.19 87 LEU A O 1
ATOM 674 N N . LEU A 1 88 ? -17.744 8.315 32.921 1.00 77.75 88 LEU A N 1
ATOM 675 C CA . LEU A 1 88 ? -16.584 7.594 32.392 1.00 77.75 88 LEU A CA 1
ATOM 676 C C . LEU A 1 88 ? -16.997 6.597 31.302 1.00 77.75 88 LEU A C 1
ATOM 678 O O . LEU A 1 88 ? -16.406 6.606 30.225 1.00 77.75 88 LEU A O 1
ATOM 682 N N . ALA A 1 89 ? -18.073 5.833 31.510 1.00 73.94 89 ALA A N 1
ATOM 683 C CA . ALA A 1 89 ? -18.598 4.905 30.509 1.00 73.94 89 ALA A CA 1
ATOM 684 C C . ALA A 1 89 ? -19.102 5.621 29.239 1.00 73.94 89 ALA A C 1
ATOM 686 O O . ALA A 1 89 ? -18.894 5.136 28.125 1.00 73.94 89 ALA A O 1
ATOM 687 N N . LYS A 1 90 ? -19.731 6.798 29.372 1.00 72.56 90 LYS A N 1
ATOM 688 C CA . LYS A 1 90 ? -20.121 7.643 28.227 1.00 72.56 90 LYS A CA 1
ATOM 689 C C . LYS A 1 90 ? -18.906 8.203 27.486 1.00 72.56 90 LYS A C 1
ATOM 691 O O . LYS A 1 90 ? -18.898 8.203 26.259 1.00 72.56 90 LYS A O 1
ATOM 696 N N . LYS A 1 91 ? -17.863 8.626 28.206 1.00 71.56 91 LYS A N 1
ATOM 697 C CA . LYS A 1 91 ? -16.612 9.128 27.617 1.00 71.56 91 LYS A CA 1
ATOM 698 C C . LYS A 1 91 ? -15.832 8.027 26.890 1.00 71.56 91 LYS A C 1
ATOM 700 O O . LYS A 1 91 ? -15.262 8.281 25.833 1.00 71.56 91 LYS A O 1
ATOM 705 N N . GLU A 1 92 ? -15.841 6.803 27.412 1.00 70.31 92 GLU A N 1
ATOM 706 C CA . GLU A 1 92 ? -15.248 5.635 26.751 1.00 70.31 92 GLU A CA 1
ATOM 707 C C . GLU A 1 92 ? -16.034 5.212 25.504 1.00 70.31 92 GLU A C 1
ATOM 709 O O . GLU A 1 92 ? -15.423 4.927 24.474 1.00 70.31 92 GLU A O 1
ATOM 714 N N . LYS A 1 93 ? -17.374 5.257 25.544 1.00 60.41 93 LYS A N 1
ATOM 715 C CA . LYS A 1 93 ? -18.217 5.032 24.357 1.00 60.41 93 LYS A CA 1
ATOM 716 C C . LYS A 1 93 ? -18.028 6.114 23.288 1.00 60.41 93 LYS A C 1
ATOM 718 O O . LYS A 1 93 ? -17.876 5.770 22.122 1.00 60.41 93 LYS A O 1
ATOM 723 N N . ALA A 1 94 ? -17.923 7.386 23.676 1.00 59.75 94 ALA A N 1
ATOM 724 C CA . ALA A 1 94 ? -17.634 8.484 22.748 1.00 59.75 94 ALA A CA 1
ATOM 725 C C . ALA A 1 94 ? -16.244 8.344 22.093 1.00 59.75 94 ALA A C 1
ATOM 727 O O . ALA A 1 94 ? -16.096 8.547 20.891 1.00 59.75 94 ALA A O 1
ATOM 728 N N . LYS A 1 95 ? -15.234 7.899 22.853 1.00 54.84 95 LYS A N 1
ATOM 729 C CA . LYS A 1 95 ? -13.888 7.609 22.330 1.00 54.84 95 LYS A CA 1
ATOM 730 C C . LYS A 1 95 ? -13.862 6.389 21.395 1.00 54.84 95 LYS A C 1
ATOM 732 O O . LYS A 1 95 ? -13.029 6.329 20.493 1.00 54.84 95 LYS A O 1
ATOM 737 N N . ALA A 1 96 ? -14.758 5.422 21.596 1.00 53.31 96 ALA A N 1
ATOM 738 C CA . ALA A 1 96 ? -14.926 4.285 20.693 1.00 53.31 96 ALA A CA 1
ATOM 739 C C . ALA A 1 96 ? -15.649 4.687 19.391 1.00 53.31 96 ALA A C 1
ATOM 741 O O . ALA A 1 96 ? -15.255 4.241 18.313 1.00 53.31 96 ALA A O 1
ATOM 742 N N . GLU A 1 97 ? -16.642 5.578 19.458 1.00 52.97 97 GLU A N 1
ATOM 743 C CA . GLU A 1 97 ? -17.380 6.067 18.284 1.00 52.97 97 GLU A CA 1
ATOM 744 C C . GLU A 1 97 ? -16.575 7.050 17.412 1.00 52.97 97 GLU A C 1
ATOM 746 O O . GLU A 1 97 ? -16.706 7.008 16.189 1.00 52.97 97 GLU A O 1
ATOM 751 N N . GLU A 1 98 ? -15.648 7.832 17.978 1.00 52.50 98 GLU A N 1
ATOM 752 C CA . GLU A 1 98 ? -14.732 8.702 17.208 1.00 52.50 98 GLU A CA 1
ATOM 753 C C . GLU A 1 98 ? -13.730 7.940 16.315 1.00 52.50 98 GLU A C 1
ATOM 755 O O . GLU A 1 98 ? -13.096 8.536 15.442 1.00 52.50 98 GLU A O 1
ATOM 760 N N . THR A 1 99 ? -13.591 6.617 16.472 1.00 48.81 99 THR A N 1
ATOM 761 C CA . THR A 1 99 ? -12.707 5.799 15.616 1.00 48.81 99 THR A CA 1
ATOM 762 C C . THR A 1 99 ? -13.401 5.147 14.424 1.00 48.81 99 THR A C 1
ATOM 764 O O . THR A 1 99 ? -12.730 4.513 13.608 1.00 48.81 99 THR A O 1
ATOM 767 N N . LYS A 1 100 ? -14.711 5.354 14.235 1.00 46.16 100 LYS A N 1
ATOM 768 C CA . LYS A 1 100 ? -15.413 4.929 13.015 1.00 46.16 100 LYS A CA 1
ATOM 769 C C . LYS A 1 100 ? -15.235 5.973 11.907 1.00 46.16 100 LYS A C 1
ATOM 771 O O . LYS A 1 100 ? -16.191 6.551 11.401 1.00 46.16 100 LYS A O 1
ATOM 776 N N . LYS A 1 101 ? -13.976 6.237 11.555 1.00 52.16 101 LYS A N 1
ATOM 777 C CA . LYS A 1 101 ? -13.617 7.043 10.387 1.00 52.16 101 LYS A CA 1
ATOM 778 C C . LYS A 1 101 ? -14.130 6.295 9.156 1.00 52.16 101 LYS A C 1
ATOM 780 O O . LYS A 1 101 ? -13.814 5.120 8.987 1.00 52.16 101 LYS A O 1
ATOM 785 N N . GLU A 1 102 ? -14.984 6.942 8.364 1.00 57.69 102 GLU A N 1
ATOM 786 C CA . GLU A 1 102 ? -15.525 6.362 7.133 1.00 57.69 102 GLU A CA 1
ATOM 787 C C . GLU A 1 102 ? -14.393 5.768 6.290 1.00 57.69 102 GLU A C 1
ATOM 789 O O . GLU A 1 102 ? -13.359 6.415 6.095 1.00 57.69 102 GLU A O 1
ATOM 794 N N . ALA A 1 103 ? -14.599 4.540 5.806 1.00 54.38 103 ALA A N 1
ATOM 795 C CA . ALA A 1 103 ? -13.652 3.873 4.930 1.00 54.38 103 ALA A CA 1
ATOM 796 C C . ALA A 1 103 ? -13.293 4.809 3.760 1.00 54.38 103 ALA A C 1
ATOM 798 O O . ALA A 1 103 ? -14.189 5.435 3.178 1.00 54.38 103 ALA A O 1
ATOM 799 N N . PRO A 1 104 ? -12.002 4.945 3.424 1.00 56.28 104 PRO A N 1
ATOM 800 C CA . PRO A 1 104 ? -11.565 5.828 2.355 1.00 56.28 104 PRO A CA 1
ATOM 801 C C . PRO A 1 104 ? -12.223 5.399 1.037 1.00 56.28 104 PRO A C 1
ATOM 803 O O . PRO A 1 104 ? -11.975 4.310 0.529 1.00 56.28 104 PRO A O 1
ATOM 806 N N . LYS A 1 105 ? -13.093 6.262 0.494 1.00 65.56 105 LYS A N 1
ATOM 807 C CA . LYS A 1 105 ? -13.901 5.980 -0.710 1.00 65.56 105 LYS A CA 1
ATOM 808 C C . LYS A 1 105 ? -13.076 5.951 -2.006 1.00 65.56 105 LYS A C 1
ATOM 810 O O . LYS A 1 105 ? -13.565 5.441 -3.008 1.00 65.56 105 LYS A O 1
ATOM 815 N N . ASN A 1 106 ? -11.829 6.430 -1.975 1.00 82.31 106 ASN A N 1
ATOM 816 C CA . ASN A 1 106 ? -10.902 6.394 -3.106 1.00 82.31 106 ASN A CA 1
ATOM 817 C C . ASN A 1 106 ? -9.682 5.520 -2.799 1.00 82.31 106 ASN A C 1
ATOM 819 O O . ASN A 1 106 ? -9.047 5.664 -1.752 1.00 82.31 106 ASN A O 1
ATOM 823 N N . THR A 1 107 ? -9.343 4.639 -3.739 1.00 86.06 107 THR A N 1
ATOM 824 C CA . THR A 1 107 ? -8.167 3.761 -3.686 1.00 86.06 107 THR A CA 1
ATOM 825 C C . THR A 1 107 ? -7.508 3.696 -5.064 1.00 86.06 107 THR A C 1
ATOM 827 O O . THR A 1 107 ? -8.174 3.910 -6.078 1.00 86.06 107 THR A O 1
ATOM 830 N N . PHE A 1 108 ? -6.216 3.373 -5.114 1.00 84.12 108 PHE A N 1
ATOM 831 C CA . PHE A 1 108 ? -5.490 3.097 -6.357 1.00 84.12 108 PHE A CA 1
ATOM 832 C C . PHE A 1 108 ? -4.746 1.759 -6.278 1.00 84.12 108 PHE A C 1
ATOM 834 O O . PHE A 1 108 ? -4.349 1.315 -5.200 1.00 84.12 108 PHE A O 1
ATOM 841 N N . ALA A 1 109 ? -4.525 1.111 -7.423 1.00 86.19 109 ALA A N 1
ATOM 842 C CA . ALA A 1 109 ? -3.841 -0.179 -7.484 1.00 86.19 109 ALA A CA 1
ATOM 843 C C . ALA A 1 109 ? -2.309 -0.028 -7.409 1.00 86.19 109 ALA A C 1
ATOM 845 O O . ALA A 1 109 ? -1.696 0.716 -8.175 1.00 86.19 109 ALA A O 1
ATOM 846 N N . TYR A 1 110 ? -1.671 -0.797 -6.530 1.00 86.44 110 TYR A N 1
ATOM 847 C CA . TYR A 1 110 ? -0.226 -0.865 -6.330 1.00 86.44 110 TYR A CA 1
ATOM 848 C C . TYR A 1 110 ? 0.263 -2.306 -6.455 1.00 86.44 110 TYR A C 1
ATOM 850 O O . TYR A 1 110 ? -0.218 -3.197 -5.762 1.00 86.44 110 TYR A O 1
ATOM 858 N N . LYS A 1 111 ? 1.266 -2.551 -7.301 1.00 87.56 111 LYS A N 1
ATOM 859 C CA . LYS A 1 111 ? 1.875 -3.879 -7.434 1.00 87.56 111 LYS A CA 1
ATOM 860 C C . LYS A 1 111 ? 3.098 -4.004 -6.528 1.00 87.56 111 LYS A C 1
ATOM 862 O O . LYS A 1 111 ? 4.094 -3.321 -6.752 1.00 87.56 111 LYS A O 1
ATOM 867 N N . VAL A 1 112 ? 3.033 -4.916 -5.561 1.00 87.44 112 VAL A N 1
ATOM 868 C CA . VAL A 1 112 ? 4.101 -5.234 -4.605 1.00 87.44 112 VAL A CA 1
ATOM 869 C C . VAL A 1 112 ? 5.387 -5.610 -5.337 1.00 87.44 112 VAL A C 1
ATOM 871 O O . VAL A 1 112 ? 5.392 -6.464 -6.230 1.00 87.44 112 VAL A O 1
ATOM 874 N N . GLN A 1 113 ? 6.493 -4.991 -4.936 1.00 80.12 113 GLN A N 1
ATOM 875 C CA . GLN A 1 113 ? 7.822 -5.212 -5.496 1.00 80.12 113 GLN A CA 1
ATOM 876 C C . GLN A 1 113 ? 8.709 -6.027 -4.545 1.00 80.12 113 GLN A C 1
ATOM 878 O O . GLN A 1 113 ? 8.388 -6.246 -3.378 1.00 80.12 113 GLN A O 1
ATOM 883 N N . SER A 1 114 ? 9.850 -6.505 -5.050 1.00 80.12 114 SER A N 1
ATOM 884 C CA . SER A 1 114 ? 10.828 -7.204 -4.211 1.00 80.12 114 SER A CA 1
ATOM 885 C C . SER A 1 114 ? 11.340 -6.286 -3.098 1.00 80.12 114 SER A C 1
ATOM 887 O O . SER A 1 114 ? 11.816 -5.185 -3.369 1.00 80.12 114 SER A O 1
ATOM 889 N N . GLY A 1 115 ? 11.242 -6.748 -1.848 1.00 80.38 115 GLY A N 1
ATOM 890 C CA . GLY A 1 115 ? 11.663 -5.996 -0.663 1.00 80.38 115 GLY A CA 1
ATOM 891 C C . GLY A 1 115 ? 10.610 -5.049 -0.076 1.00 80.38 115 GLY A C 1
ATOM 892 O O . GLY A 1 115 ? 10.913 -4.369 0.915 1.00 80.38 115 GLY A O 1
ATOM 893 N N . ASP A 1 116 ? 9.401 -5.010 -0.641 1.00 87.00 116 ASP A N 1
ATOM 894 C CA . ASP A 1 116 ? 8.269 -4.293 -0.057 1.00 87.00 116 ASP A CA 1
ATOM 895 C C . ASP A 1 116 ? 7.747 -4.992 1.204 1.00 87.00 116 ASP A C 1
ATOM 897 O O . ASP A 1 116 ? 7.774 -6.214 1.343 1.00 87.00 116 ASP A O 1
ATOM 901 N N . SER A 1 117 ? 7.239 -4.182 2.127 1.00 93.62 117 SER A N 1
ATOM 902 C CA . SER A 1 117 ? 6.471 -4.617 3.292 1.00 93.62 117 SER A CA 1
ATOM 903 C C . SER A 1 117 ? 5.308 -3.654 3.500 1.00 93.62 117 SER A C 1
ATOM 905 O O . SER A 1 117 ? 5.373 -2.507 3.046 1.00 93.62 117 SER A O 1
ATOM 907 N N . LEU A 1 118 ? 4.261 -4.087 4.209 1.00 92.00 118 LEU A N 1
ATOM 908 C CA . LEU A 1 118 ? 3.123 -3.217 4.518 1.00 92.00 118 LEU A CA 1
ATOM 909 C C . LEU A 1 118 ? 3.559 -1.928 5.223 1.00 92.00 118 LEU A C 1
ATOM 911 O O . LEU A 1 118 ? 3.081 -0.863 4.853 1.00 92.00 118 LEU A O 1
ATOM 915 N N . ASP A 1 119 ? 4.528 -1.992 6.141 1.00 92.31 119 ASP A N 1
ATOM 916 C CA . ASP A 1 119 ? 5.129 -0.812 6.777 1.00 92.31 119 ASP A CA 1
ATOM 917 C C . ASP A 1 119 ? 5.738 0.176 5.778 1.00 92.31 119 ASP A C 1
ATOM 919 O O . ASP A 1 119 ? 5.511 1.385 5.866 1.00 92.31 119 ASP A O 1
ATOM 923 N N . LYS A 1 120 ? 6.533 -0.318 4.821 1.00 89.50 120 LYS A N 1
ATOM 924 C CA . LYS A 1 120 ? 7.187 0.540 3.824 1.00 89.50 120 LYS A CA 1
ATOM 925 C C . LYS A 1 120 ? 6.160 1.182 2.902 1.00 89.50 120 LYS A C 1
ATOM 927 O O . LYS A 1 120 ? 6.264 2.373 2.620 1.00 89.50 120 LYS A O 1
ATOM 932 N N . ILE A 1 121 ? 5.170 0.407 2.463 1.00 87.75 121 ILE A N 1
ATOM 933 C CA . ILE A 1 121 ? 4.086 0.880 1.598 1.00 87.75 121 ILE A CA 1
ATOM 934 C C . ILE A 1 121 ? 3.244 1.921 2.347 1.00 87.75 121 ILE A C 1
ATOM 936 O O . ILE A 1 121 ? 3.067 3.033 1.854 1.00 87.75 121 ILE A O 1
ATOM 940 N N . SER A 1 122 ? 2.822 1.611 3.572 1.00 89.69 122 SER A N 1
ATOM 941 C CA . SER A 1 122 ? 2.075 2.508 4.459 1.00 89.69 122 SER A CA 1
ATOM 942 C C . SER A 1 122 ? 2.771 3.860 4.621 1.00 89.69 122 SER A C 1
ATOM 944 O O . SER A 1 122 ? 2.182 4.900 4.329 1.00 89.69 122 SER A O 1
ATOM 946 N N . ARG A 1 123 ? 4.055 3.867 4.999 1.00 86.12 123 ARG A N 1
ATOM 947 C CA . ARG A 1 123 ? 4.821 5.109 5.201 1.00 86.12 123 ARG A CA 1
ATOM 948 C C . ARG A 1 123 ? 5.035 5.886 3.911 1.00 86.12 123 ARG A C 1
ATOM 950 O O . ARG A 1 123 ? 4.997 7.114 3.912 1.00 86.12 123 ARG A O 1
ATOM 957 N N . LYS A 1 124 ? 5.281 5.179 2.807 1.00 83.44 124 LYS A N 1
ATOM 958 C CA . LYS A 1 124 ? 5.491 5.795 1.495 1.00 83.44 124 LYS A CA 1
ATOM 959 C C . LYS A 1 124 ? 4.251 6.565 1.049 1.00 83.44 124 LYS A C 1
ATOM 961 O O . LYS A 1 124 ? 4.396 7.686 0.562 1.00 83.44 124 LYS A O 1
ATOM 966 N N . HIS A 1 125 ? 3.078 5.974 1.267 1.00 83.38 125 HIS A N 1
ATOM 967 C CA . HIS A 1 125 ? 1.791 6.490 0.812 1.00 83.38 125 HIS A CA 1
ATOM 968 C C . HIS A 1 125 ? 0.996 7.237 1.891 1.00 83.38 125 HIS A C 1
ATOM 970 O O . HIS A 1 125 ? -0.077 7.738 1.594 1.00 83.38 125 HIS A O 1
ATOM 976 N N . GLY A 1 126 ? 1.505 7.361 3.120 1.00 83.44 126 GLY A N 1
ATOM 977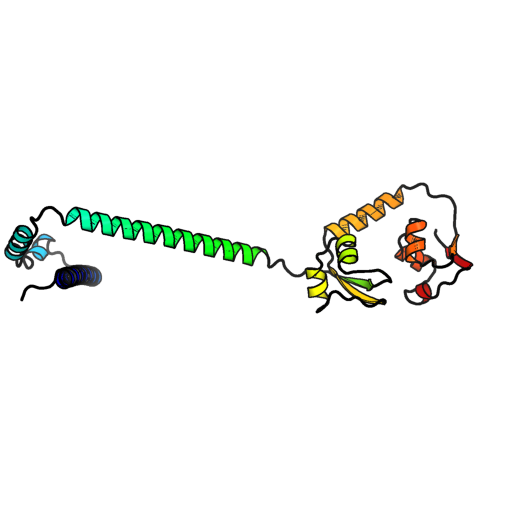 C CA . GLY A 1 126 ? 0.829 8.113 4.184 1.00 83.44 126 GLY A CA 1
ATOM 978 C C . GLY A 1 126 ? -0.534 7.528 4.572 1.00 83.44 126 GLY A C 1
ATOM 979 O O . GLY A 1 126 ? -1.458 8.276 4.881 1.00 83.44 126 GLY A O 1
ATOM 980 N N . VAL A 1 127 ? -0.666 6.203 4.521 1.00 88.88 127 VAL A N 1
ATOM 981 C CA . VAL A 1 127 ? -1.878 5.451 4.890 1.00 88.88 127 VAL A CA 1
ATOM 982 C C . VAL A 1 127 ? -1.567 4.526 6.054 1.00 88.88 127 VAL A C 1
ATOM 984 O O . VAL A 1 127 ? -0.415 4.116 6.208 1.00 88.88 127 VAL A O 1
ATOM 987 N N . SER A 1 128 ? -2.549 4.159 6.877 1.00 90.19 128 SER A N 1
ATOM 988 C CA . SER A 1 128 ? -2.287 3.188 7.940 1.00 90.19 128 SER A CA 1
ATOM 989 C C . SER A 1 128 ? -2.250 1.758 7.387 1.00 90.19 128 SER A C 1
ATOM 991 O O . SER A 1 128 ? -2.911 1.432 6.401 1.00 90.19 128 SER A O 1
ATOM 993 N N . ILE A 1 129 ? -1.477 0.878 8.031 1.00 91.56 129 ILE A N 1
ATOM 994 C CA . ILE A 1 129 ? -1.456 -0.556 7.688 1.00 91.56 129 ILE A CA 1
ATOM 995 C C . ILE A 1 129 ? -2.854 -1.162 7.843 1.00 91.56 129 ILE A C 1
ATOM 997 O O . ILE A 1 129 ? -3.251 -2.009 7.048 1.00 91.56 129 ILE A O 1
ATOM 1001 N N . ARG A 1 130 ? -3.604 -0.700 8.849 1.00 90.44 130 ARG A N 1
ATOM 1002 C CA . ARG A 1 130 ? -4.981 -1.121 9.090 1.00 90.44 130 ARG A CA 1
ATOM 1003 C C . ARG A 1 130 ? -5.871 -0.808 7.889 1.00 90.44 130 ARG A C 1
ATOM 1005 O O . ARG A 1 130 ? -6.536 -1.717 7.414 1.00 90.44 130 ARG A O 1
ATOM 1012 N N . ASP A 1 131 ? -5.802 0.409 7.353 1.00 89.56 131 ASP A N 1
ATOM 1013 C CA . ASP A 1 131 ? -6.606 0.792 6.185 1.00 89.56 131 ASP A CA 1
ATOM 1014 C C . ASP A 1 131 ? -6.221 -0.032 4.947 1.00 89.56 131 ASP A C 1
ATOM 1016 O O . ASP A 1 131 ? -7.092 -0.463 4.196 1.00 89.56 131 ASP A O 1
ATOM 1020 N N . ILE A 1 132 ? -4.922 -0.306 4.741 1.00 90.94 132 ILE A N 1
ATOM 1021 C CA . ILE A 1 132 ? -4.475 -1.194 3.653 1.00 90.94 132 ILE A CA 1
ATOM 1022 C C . ILE A 1 132 ? -5.060 -2.599 3.841 1.00 90.94 132 ILE A C 1
ATOM 1024 O O . ILE A 1 132 ? -5.538 -3.192 2.877 1.00 90.94 132 ILE A O 1
ATOM 1028 N N . ASN A 1 133 ? -5.023 -3.141 5.058 1.00 92.25 133 ASN A N 1
ATOM 1029 C CA . ASN A 1 133 ? -5.533 -4.482 5.329 1.00 92.25 133 ASN A CA 1
ATOM 1030 C C . ASN A 1 133 ? -7.043 -4.570 5.129 1.00 92.25 133 ASN A C 1
ATOM 1032 O O . ASN A 1 133 ? -7.497 -5.514 4.494 1.00 92.25 133 ASN A O 1
ATOM 1036 N N . GLU A 1 134 ? -7.794 -3.592 5.636 1.00 90.44 134 GLU A N 1
ATOM 1037 C CA . GLU A 1 134 ? -9.253 -3.538 5.519 1.00 90.44 134 GLU A CA 1
ATOM 1038 C C . GLU A 1 134 ? -9.695 -3.438 4.055 1.00 90.44 134 GLU A C 1
ATOM 1040 O O . GLU A 1 134 ? -10.599 -4.148 3.637 1.00 90.44 134 GLU A O 1
ATOM 1045 N N . VAL A 1 135 ? -9.020 -2.620 3.244 1.00 90.31 135 VAL A N 1
ATOM 1046 C CA . VAL A 1 135 ? -9.363 -2.450 1.821 1.00 90.31 135 VAL A CA 1
ATOM 1047 C C . VAL A 1 135 ? -8.998 -3.671 0.961 1.00 90.31 135 VAL A C 1
ATOM 1049 O O . VAL A 1 135 ? -9.554 -3.853 -0.121 1.00 90.31 135 VAL A O 1
ATOM 1052 N N . ASN A 1 136 ? -8.055 -4.500 1.410 1.00 91.69 136 ASN A N 1
ATOM 1053 C CA . ASN A 1 136 ? -7.545 -5.651 0.654 1.00 91.69 136 ASN A CA 1
ATOM 1054 C C . ASN A 1 136 ? -7.893 -7.006 1.283 1.00 91.69 136 ASN A C 1
ATOM 1056 O O . ASN A 1 136 ? -7.334 -8.022 0.864 1.00 91.69 136 ASN A O 1
ATOM 1060 N N . ASP A 1 137 ? -8.742 -7.016 2.313 1.00 91.00 137 ASP A N 1
ATOM 1061 C CA . ASP A 1 137 ? -9.113 -8.197 3.101 1.00 91.00 137 ASP A CA 1
ATOM 1062 C C . ASP A 1 137 ? -7.905 -9.034 3.576 1.00 91.00 137 ASP A C 1
ATOM 1064 O O . ASP A 1 137 ? -7.957 -10.266 3.692 1.00 91.00 137 ASP A O 1
ATOM 1068 N N . LEU A 1 138 ? -6.777 -8.371 3.858 1.00 91.69 138 LEU A N 1
ATOM 1069 C CA . LEU A 1 138 ? -5.533 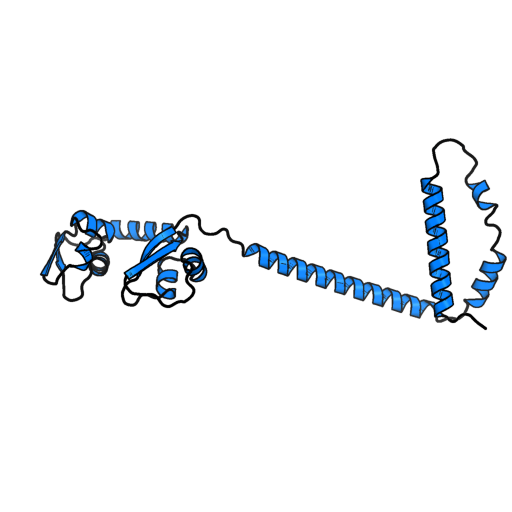-9.051 4.213 1.00 91.69 138 LEU A CA 1
ATOM 1070 C C . LEU A 1 138 ? -5.609 -9.610 5.632 1.00 91.69 138 LEU A C 1
ATOM 1072 O O . LEU A 1 138 ? -5.666 -8.875 6.615 1.00 91.69 138 LEU A O 1
ATOM 1076 N N . GLN A 1 139 ? -5.501 -10.932 5.731 1.00 88.50 139 GLN A N 1
ATOM 1077 C CA . GLN A 1 139 ? -5.438 -11.648 7.010 1.00 88.50 139 GLN A CA 1
ATOM 1078 C C . GLN A 1 139 ? -4.018 -11.713 7.591 1.00 88.50 139 GLN A C 1
ATOM 1080 O O . GLN A 1 139 ? -3.819 -12.127 8.729 1.00 88.50 139 GLN A O 1
ATOM 1085 N N . SER A 1 140 ? -3.003 -11.347 6.802 1.00 89.00 140 SER A N 1
ATOM 1086 C CA . SER A 1 140 ? -1.600 -11.405 7.214 1.00 89.00 140 SER A CA 1
ATOM 1087 C C . SER A 1 140 ? -0.793 -10.265 6.606 1.00 89.00 140 SER A C 1
ATOM 1089 O O . SER A 1 140 ? -1.144 -9.736 5.553 1.00 89.00 140 SER A O 1
ATOM 1091 N N . SER A 1 141 ? 0.334 -9.942 7.238 1.00 87.06 141 SER A N 1
ATOM 1092 C CA . SER A 1 141 ? 1.283 -8.940 6.748 1.00 87.06 141 SER A CA 1
ATOM 1093 C C . SER A 1 141 ? 2.249 -9.454 5.675 1.00 87.06 141 SER A C 1
ATOM 1095 O O . SER A 1 141 ? 3.076 -8.689 5.173 1.00 87.06 141 SER A O 1
ATOM 1097 N N . ALA A 1 142 ? 2.164 -10.739 5.315 1.00 88.38 142 ALA A N 1
ATOM 1098 C CA . ALA A 1 142 ? 3.017 -11.342 4.304 1.00 88.38 142 ALA A CA 1
ATOM 1099 C C . ALA A 1 142 ? 2.565 -10.917 2.901 1.00 88.38 142 ALA A C 1
ATOM 1101 O O . ALA A 1 142 ? 1.458 -11.234 2.467 1.00 88.38 142 ALA A O 1
ATOM 1102 N N . LEU A 1 143 ? 3.450 -10.231 2.178 1.00 90.56 143 LEU A N 1
ATOM 1103 C CA . LEU A 1 143 ? 3.203 -9.788 0.810 1.00 90.56 143 LEU A CA 1
ATOM 1104 C C . LEU A 1 143 ? 3.951 -10.665 -0.190 1.00 90.56 143 LEU A C 1
ATOM 1106 O O . LEU A 1 143 ? 5.119 -11.007 0.011 1.00 90.56 143 LEU A O 1
ATOM 1110 N N . ARG A 1 144 ? 3.290 -11.005 -1.297 1.00 89.56 144 ARG A N 1
ATOM 1111 C CA . ARG A 1 144 ? 3.918 -11.719 -2.415 1.00 89.56 144 ARG A CA 1
ATOM 1112 C C . ARG A 1 144 ? 4.376 -10.726 -3.470 1.00 89.56 144 ARG A C 1
ATOM 1114 O O . ARG A 1 144 ? 3.641 -9.812 -3.836 1.00 89.56 144 ARG A O 1
ATOM 1121 N N . ILE A 1 145 ? 5.573 -10.931 -4.012 1.00 86.06 145 ILE A N 1
ATOM 1122 C CA . ILE A 1 145 ? 6.061 -10.119 -5.131 1.00 86.06 145 ILE A CA 1
ATOM 1123 C C . ILE A 1 145 ? 5.073 -10.247 -6.294 1.00 86.06 145 ILE A C 1
ATOM 1125 O O . ILE A 1 145 ? 4.705 -11.347 -6.700 1.00 86.06 145 ILE A O 1
ATOM 1129 N N . GLY A 1 146 ? 4.639 -9.107 -6.820 1.00 75.81 146 GLY A N 1
ATOM 1130 C CA . GLY A 1 146 ? 3.660 -9.023 -7.892 1.00 75.81 146 GLY A CA 1
ATOM 1131 C C . GLY A 1 146 ? 2.196 -9.043 -7.448 1.00 75.81 146 GLY A C 1
ATOM 1132 O O . GLY A 1 146 ? 1.330 -8.884 -8.308 1.00 75.81 146 GLY A O 1
ATOM 1133 N N . GLN A 1 147 ? 1.913 -9.186 -6.152 1.00 89.88 147 GLN A N 1
ATOM 1134 C CA . GLN A 1 147 ? 0.574 -9.003 -5.593 1.00 89.88 147 GLN A CA 1
ATOM 1135 C C . GLN A 1 147 ? 0.087 -7.575 -5.850 1.00 89.88 147 GLN A C 1
ATOM 1137 O O . GLN A 1 147 ? 0.858 -6.629 -5.709 1.00 89.88 147 GLN A O 1
ATOM 1142 N N . VAL A 1 148 ? -1.176 -7.414 -6.233 1.00 89.88 148 VAL A N 1
ATOM 1143 C CA . VAL A 1 148 ? -1.797 -6.095 -6.401 1.00 89.88 148 VAL A CA 1
ATOM 1144 C C . VAL A 1 148 ? -2.560 -5.754 -5.125 1.00 89.88 148 VAL A C 1
ATOM 1146 O O . VAL A 1 148 ? -3.315 -6.585 -4.628 1.00 89.88 148 VAL A O 1
ATOM 1149 N N . LEU A 1 149 ? -2.323 -4.558 -4.594 1.00 91.31 149 LEU A N 1
ATOM 1150 C CA . LEU A 1 149 ? -2.975 -3.994 -3.419 1.00 91.31 149 LEU A CA 1
ATOM 1151 C C . LEU A 1 149 ? -3.698 -2.705 -3.803 1.00 91.31 149 LEU A C 1
ATOM 1153 O O . LEU A 1 149 ? -3.125 -1.854 -4.473 1.00 91.31 149 LEU A O 1
ATOM 1157 N N . ASN A 1 150 ? -4.918 -2.532 -3.327 1.00 89.56 150 ASN A N 1
ATOM 1158 C CA . ASN A 1 150 ? -5.668 -1.290 -3.375 1.00 89.56 150 ASN A CA 1
ATOM 1159 C C . ASN A 1 150 ? -5.239 -0.408 -2.199 1.00 89.56 150 ASN A C 1
ATOM 1161 O O . ASN A 1 150 ? -5.506 -0.718 -1.040 1.00 89.56 150 ASN A O 1
ATOM 1165 N N . ILE A 1 151 ? -4.529 0.676 -2.478 1.00 91.44 151 ILE A N 1
ATOM 1166 C CA . ILE A 1 151 ? -4.015 1.588 -1.460 1.00 91.44 151 ILE A CA 1
ATOM 1167 C C . ILE A 1 151 ? -4.972 2.779 -1.338 1.00 91.44 151 ILE A C 1
ATOM 1169 O O . ILE A 1 151 ? -5.266 3.407 -2.356 1.00 91.44 151 ILE A O 1
ATOM 1173 N N . PRO A 1 152 ? -5.459 3.109 -0.129 1.00 89.25 152 PRO A N 1
ATOM 1174 C CA . PRO A 1 152 ? -6.279 4.294 0.097 1.00 89.25 152 PRO A CA 1
ATOM 1175 C C . PRO A 1 152 ? -5.619 5.591 -0.365 1.00 89.25 152 PRO A C 1
ATOM 1177 O O . PRO A 1 152 ? -4.435 5.821 -0.127 1.00 89.25 152 PRO A O 1
ATOM 1180 N N . GLU A 1 153 ? -6.397 6.485 -0.961 1.00 82.38 153 GLU A N 1
ATOM 1181 C CA . GLU A 1 153 ? -5.952 7.853 -1.205 1.00 82.38 153 GLU A CA 1
ATOM 1182 C C . GLU A 1 153 ? -6.239 8.709 0.029 1.00 82.38 153 GLU A C 1
ATOM 1184 O O . GLU A 1 153 ? -7.393 8.938 0.395 1.00 82.38 153 GLU A O 1
ATOM 1189 N N . THR A 1 154 ? -5.186 9.209 0.679 1.00 75.81 154 THR A N 1
ATOM 1190 C CA . THR A 1 154 ? -5.319 10.262 1.691 1.00 75.81 154 THR A CA 1
ATOM 1191 C C . THR A 1 154 ? -5.016 11.626 1.068 1.00 75.81 154 THR A C 1
ATOM 1193 O O . THR A 1 154 ? -4.171 11.724 0.172 1.00 75.81 154 THR A O 1
ATOM 1196 N N . PRO A 1 155 ? -5.644 12.715 1.551 1.00 68.81 155 PRO A N 1
ATOM 1197 C CA . PRO A 1 155 ? -5.319 14.073 1.110 1.00 68.81 155 PRO A CA 1
ATOM 1198 C C . PRO A 1 155 ? -3.817 14.392 1.208 1.00 68.81 155 PRO A C 1
ATOM 1200 O O . PRO A 1 155 ? -3.276 15.086 0.354 1.00 68.81 155 PRO A O 1
ATOM 1203 N N . GLN A 1 156 ? -3.126 13.812 2.195 1.00 64.00 156 GLN A N 1
ATOM 1204 C CA . GLN A 1 156 ? -1.676 13.930 2.376 1.00 64.00 156 GLN A CA 1
ATOM 1205 C C . GLN A 1 156 ? -0.868 13.203 1.292 1.00 64.00 156 GLN A C 1
ATOM 1207 O O . GLN A 1 156 ? 0.164 13.712 0.863 1.00 64.00 156 GLN A O 1
ATOM 1212 N N . ALA A 1 157 ? -1.323 12.042 0.811 1.00 60.59 157 ALA A N 1
ATOM 1213 C CA . ALA A 1 157 ? -0.685 11.346 -0.307 1.00 60.59 157 ALA A CA 1
ATOM 1214 C C . ALA A 1 157 ? -0.797 12.151 -1.608 1.00 60.59 157 ALA A C 1
ATOM 1216 O O . ALA A 1 157 ? 0.164 12.222 -2.374 1.00 60.59 157 ALA A O 1
ATOM 1217 N N . LYS A 1 158 ? -1.953 12.791 -1.824 1.00 63.22 158 LYS A N 1
ATOM 1218 C CA . LYS A 1 158 ? -2.205 13.654 -2.981 1.00 63.22 158 LYS A CA 1
ATOM 1219 C C . LYS A 1 158 ? -1.332 14.910 -2.947 1.00 63.22 158 LYS A C 1
ATOM 1221 O O . LYS A 1 158 ? -0.652 15.189 -3.925 1.00 63.22 158 LYS A O 1
ATOM 1226 N N . GLN A 1 159 ? -1.258 15.582 -1.798 1.00 65.12 159 GLN A N 1
ATOM 1227 C CA . GLN A 1 159 ? -0.379 16.739 -1.594 1.00 65.12 159 GLN A CA 1
ATOM 1228 C C . GLN A 1 159 ? 1.098 16.381 -1.779 1.00 65.12 159 GLN A C 1
ATOM 1230 O O . GLN A 1 159 ? 1.801 17.073 -2.499 1.00 65.12 159 GLN A O 1
ATOM 1235 N N . LYS A 1 160 ? 1.561 15.252 -1.231 1.00 63.78 160 LYS A N 1
ATOM 1236 C CA . LYS A 1 160 ? 2.950 14.800 -1.398 1.00 63.78 160 LYS A CA 1
ATOM 1237 C C . LYS A 1 160 ? 3.280 14.414 -2.842 1.00 63.78 160 LYS A C 1
ATOM 1239 O O . LYS A 1 160 ? 4.400 14.634 -3.293 1.00 63.78 160 LYS A O 1
ATOM 1244 N N . LEU A 1 161 ? 2.327 13.829 -3.571 1.00 61.19 161 LEU A N 1
ATOM 1245 C CA . LEU A 1 161 ? 2.486 13.547 -4.997 1.00 61.19 161 LEU A CA 1
ATOM 1246 C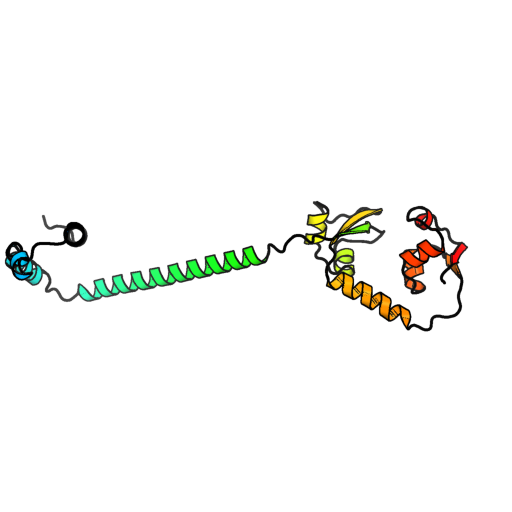 C . LEU A 1 161 ? 2.564 14.853 -5.803 1.00 61.19 161 LEU A C 1
ATOM 1248 O O . LEU A 1 161 ? 3.432 14.972 -6.660 1.00 61.19 161 LEU A O 1
ATOM 1252 N N . GLU A 1 162 ? 1.720 15.836 -5.481 1.00 64.75 162 GLU A N 1
ATOM 1253 C CA . GLU A 1 162 ? 1.699 17.163 -6.110 1.00 64.75 162 GLU A CA 1
ATOM 1254 C C . GLU A 1 162 ? 2.968 17.987 -5.792 1.00 64.75 162 GLU A C 1
ATOM 1256 O O . GLU A 1 162 ? 3.543 18.610 -6.687 1.00 64.75 162 GLU A O 1
ATOM 1261 N N . GLU A 1 163 ? 3.474 17.929 -4.559 1.00 62.16 163 GLU A N 1
ATOM 1262 C CA . GLU A 1 163 ? 4.725 18.566 -4.120 1.00 62.16 163 GLU A CA 1
ATOM 1263 C C . GLU A 1 163 ? 5.953 17.919 -4.776 1.00 62.16 163 GLU A C 1
ATOM 1265 O O . GLU A 1 163 ? 6.777 18.630 -5.350 1.00 62.16 163 GLU A O 1
ATOM 1270 N N . MET A 1 164 ? 6.028 16.580 -4.815 1.00 59.69 164 MET A N 1
ATOM 1271 C CA . MET A 1 164 ? 7.085 15.867 -5.547 1.00 59.69 164 MET A CA 1
ATOM 1272 C C . MET A 1 164 ? 7.063 16.188 -7.048 1.00 59.69 164 MET A C 1
ATOM 1274 O O . MET A 1 164 ? 8.118 16.236 -7.670 1.00 59.69 164 MET A O 1
ATOM 1278 N N . THR A 1 165 ? 5.892 16.427 -7.654 1.00 55.94 165 THR A N 1
ATOM 1279 C CA . THR A 1 165 ? 5.814 16.846 -9.066 1.00 55.94 165 THR A CA 1
ATOM 1280 C C . THR A 1 165 ? 6.204 18.304 -9.304 1.00 55.94 165 THR A C 1
ATOM 1282 O O . THR A 1 165 ? 6.649 18.625 -10.404 1.00 55.94 165 THR A O 1
ATOM 1285 N N . LYS A 1 166 ? 6.076 19.178 -8.297 1.00 52.66 166 LYS A N 1
ATOM 1286 C CA . LYS A 1 166 ? 6.498 20.585 -8.372 1.00 52.66 166 LYS A CA 1
ATOM 1287 C C . LYS A 1 166 ? 8.007 20.742 -8.212 1.00 52.66 166 LYS A C 1
ATOM 1289 O O . LYS A 1 166 ? 8.612 21.495 -8.960 1.00 52.66 166 LYS A O 1
ATOM 1294 N N . GLU A 1 167 ? 8.615 19.984 -7.303 1.00 51.56 167 GLU A N 1
ATOM 1295 C CA . GLU A 1 167 ? 10.061 20.035 -7.041 1.00 51.56 167 GLU A CA 1
ATOM 1296 C C . GLU A 1 167 ? 10.894 19.476 -8.214 1.00 51.56 167 GLU A C 1
ATOM 1298 O O . GLU A 1 167 ? 12.019 19.901 -8.434 1.00 51.56 167 GLU A O 1
ATOM 1303 N N . ILE A 1 168 ? 10.322 18.587 -9.038 1.00 52.69 168 ILE A N 1
ATOM 1304 C CA . ILE A 1 168 ? 10.951 18.060 -10.266 1.00 52.69 168 ILE A CA 1
ATOM 1305 C C . ILE A 1 168 ? 10.922 19.076 -11.428 1.00 52.69 168 ILE A C 1
ATOM 1307 O O . ILE A 1 168 ? 11.716 18.963 -12.360 1.00 52.69 168 ILE A O 1
ATOM 1311 N N . ALA A 1 169 ? 10.033 20.075 -11.397 1.00 52.34 169 ALA A N 1
ATOM 1312 C CA . ALA A 1 169 ? 9.901 21.054 -12.479 1.00 52.34 169 ALA A CA 1
ATOM 1313 C C . ALA A 1 169 ? 11.018 22.118 -12.496 1.00 52.34 169 ALA A C 1
ATOM 1315 O O . ALA A 1 169 ? 11.167 22.805 -13.504 1.00 52.34 169 ALA A O 1
ATOM 1316 N N . GLU A 1 170 ? 11.805 22.236 -11.421 1.00 50.44 170 GLU A N 1
ATOM 1317 C CA . GLU A 1 170 ? 12.822 23.288 -11.250 1.00 50.44 170 GLU A CA 1
ATOM 1318 C C . GLU A 1 170 ? 14.261 22.756 -11.122 1.00 50.44 170 GLU A C 1
ATOM 1320 O O . GLU A 1 170 ? 15.190 23.539 -10.936 1.00 50.44 170 GLU A O 1
ATOM 1325 N N . VAL A 1 171 ? 14.490 21.442 -11.246 1.00 44.72 171 VAL A N 1
ATOM 1326 C CA . VAL A 1 171 ? 15.859 20.902 -11.250 1.00 44.72 171 VAL A CA 1
ATOM 1327 C C . VAL A 1 171 ? 16.431 20.986 -12.666 1.00 44.72 171 VAL A C 1
ATOM 1329 O O . VAL A 1 171 ? 15.976 20.287 -13.575 1.00 44.72 171 VAL A O 1
ATOM 1332 N N . ASP A 1 172 ? 17.457 21.820 -12.839 1.00 48.97 172 ASP A N 1
ATOM 1333 C CA . ASP A 1 172 ? 18.379 21.800 -13.978 1.00 48.97 172 ASP A CA 1
ATOM 1334 C C . ASP A 1 172 ? 19.027 20.407 -14.087 1.00 48.97 172 ASP A C 1
ATOM 1336 O O . ASP A 1 172 ? 20.032 20.107 -13.441 1.00 48.97 172 ASP A O 1
ATOM 1340 N N . VAL A 1 173 ? 18.421 19.515 -14.876 1.00 48.94 173 VAL A N 1
ATOM 1341 C CA . VAL A 1 173 ? 18.974 18.190 -15.189 1.00 48.94 173 VAL A CA 1
ATOM 1342 C C . VAL A 1 173 ? 19.371 18.150 -16.664 1.00 48.94 173 VAL A C 1
ATOM 1344 O O . VAL A 1 173 ? 18.542 18.353 -17.561 1.00 48.94 173 VAL A O 1
ATOM 1347 N N . GLU A 1 174 ? 20.665 17.903 -16.866 1.00 52.75 174 GLU A N 1
ATOM 1348 C CA . GLU A 1 174 ? 21.443 17.839 -18.108 1.00 52.75 174 GLU A CA 1
ATOM 1349 C C . GLU A 1 174 ? 20.761 17.128 -19.302 1.00 52.75 174 GLU A C 1
ATOM 1351 O O . GLU A 1 174 ? 19.843 16.319 -19.159 1.00 52.75 174 GLU A O 1
ATOM 1356 N N . GLU A 1 175 ? 21.255 17.441 -20.506 1.00 59.66 175 GLU A N 1
ATOM 1357 C CA . GLU A 1 175 ? 20.787 17.108 -21.869 1.00 59.66 175 GLU A CA 1
ATOM 1358 C C . GLU A 1 175 ? 20.731 15.607 -22.249 1.00 59.66 175 GLU A C 1
ATOM 1360 O O . GLU A 1 175 ? 20.836 15.247 -23.423 1.00 59.66 175 GLU A O 1
ATOM 1365 N N . GLN A 1 176 ? 20.577 14.678 -21.307 1.00 65.12 176 GLN A N 1
ATOM 1366 C CA . GLN A 1 176 ? 20.488 13.260 -21.664 1.00 65.12 176 GLN A CA 1
ATOM 1367 C C . GLN A 1 176 ? 19.091 12.924 -22.213 1.00 65.12 176 GLN A C 1
ATOM 1369 O O . GLN A 1 176 ? 18.112 12.899 -21.477 1.00 65.12 176 GLN A O 1
ATOM 1374 N N . GLU A 1 177 ? 18.994 12.651 -23.520 1.00 86.69 177 GLU A N 1
ATOM 1375 C CA . GLU A 1 177 ? 17.746 12.230 -24.187 1.00 86.69 177 GLU A CA 1
ATOM 1376 C C . GLU A 1 177 ? 17.423 10.740 -23.945 1.00 86.69 177 GLU A C 1
ATOM 1378 O O . GLU A 1 177 ? 16.257 10.333 -23.947 1.00 86.69 177 GLU A O 1
ATOM 1383 N N . PHE A 1 178 ? 18.447 9.917 -23.674 1.00 91.31 178 PHE A N 1
ATOM 1384 C CA . PHE A 1 178 ? 18.310 8.471 -23.475 1.00 91.31 178 PHE A CA 1
ATOM 1385 C C . PHE A 1 178 ? 19.087 7.955 -22.258 1.00 91.31 178 PHE A C 1
ATOM 1387 O O . PHE A 1 178 ? 20.215 8.369 -22.005 1.00 91.31 178 PHE A O 1
ATOM 1394 N N . TYR A 1 179 ? 18.524 6.954 -21.582 1.00 92.88 179 TYR A N 1
ATOM 1395 C CA . TYR A 1 179 ? 19.158 6.162 -20.531 1.00 92.88 179 TYR A CA 1
ATOM 1396 C C . TYR A 1 179 ? 19.385 4.726 -21.013 1.00 92.88 179 TYR A C 1
ATOM 1398 O O . TYR A 1 179 ? 18.476 4.107 -21.566 1.00 92.88 179 TYR A O 1
ATOM 1406 N N . THR A 1 180 ? 20.579 4.176 -20.779 1.00 94.31 180 THR A N 1
ATOM 1407 C CA . THR A 1 180 ? 20.867 2.760 -21.065 1.00 94.31 180 THR A CA 1
ATOM 1408 C C . THR A 1 180 ? 20.661 1.935 -19.801 1.00 94.31 180 THR A C 1
ATOM 1410 O O . THR A 1 180 ? 21.303 2.193 -18.784 1.00 94.31 180 THR A O 1
ATOM 1413 N N . VAL A 1 181 ? 19.767 0.948 -19.863 1.00 94.19 181 VAL A N 1
ATOM 1414 C CA . VAL A 1 181 ? 19.409 0.071 -18.744 1.00 94.19 181 VAL A CA 1
ATOM 1415 C C . VAL A 1 181 ? 20.654 -0.681 -18.267 1.00 94.19 181 VAL A C 1
ATOM 1417 O O . VAL A 1 181 ? 21.287 -1.407 -19.032 1.00 94.19 181 VAL A O 1
ATOM 1420 N N . GLY A 1 182 ? 21.022 -0.497 -16.999 1.00 90.25 182 GLY A N 1
ATOM 1421 C CA . GLY A 1 182 ? 22.116 -1.212 -16.348 1.00 90.25 182 GLY A CA 1
ATOM 1422 C C . GLY A 1 182 ? 21.686 -2.561 -15.769 1.00 90.25 182 GLY A C 1
ATOM 1423 O O . GLY A 1 182 ? 20.508 -2.923 -15.743 1.00 90.25 182 GLY A O 1
ATOM 1424 N N . ASN A 1 183 ? 22.649 -3.329 -15.259 1.00 89.25 183 ASN A N 1
ATOM 1425 C CA . ASN A 1 183 ? 22.338 -4.606 -14.623 1.00 89.25 183 ASN A CA 1
ATOM 1426 C C . ASN A 1 183 ? 21.543 -4.402 -13.320 1.00 89.25 183 ASN A C 1
ATOM 1428 O O . ASN A 1 183 ? 21.978 -3.676 -12.428 1.00 89.25 183 ASN A O 1
ATOM 1432 N N . GLY A 1 184 ? 20.375 -5.042 -13.209 1.00 79.81 184 GLY A N 1
ATOM 1433 C CA . GLY A 1 184 ? 19.474 -4.891 -12.059 1.00 79.81 184 GLY A CA 1
ATOM 1434 C C . GLY A 1 184 ? 18.680 -3.577 -12.021 1.00 79.81 184 GLY A C 1
ATOM 1435 O O . GLY A 1 184 ? 18.025 -3.289 -11.004 1.00 79.81 184 GLY A O 1
ATOM 1436 N N . ASP A 1 185 ? 18.721 -2.789 -13.099 1.00 87.38 185 ASP A N 1
ATOM 1437 C CA . ASP A 1 185 ? 17.833 -1.647 -13.266 1.00 87.38 185 ASP A CA 1
ATOM 1438 C C . ASP A 1 185 ? 16.388 -2.104 -13.474 1.00 87.38 185 ASP A C 1
ATOM 1440 O O . ASP A 1 185 ? 16.087 -3.184 -13.975 1.00 87.38 185 ASP A O 1
ATOM 1444 N N . SER A 1 186 ? 15.471 -1.249 -13.039 1.00 89.38 186 SER A N 1
ATOM 1445 C CA . SER A 1 186 ? 14.041 -1.396 -13.288 1.00 89.38 186 SER A CA 1
ATOM 1446 C C . SER A 1 186 ? 13.501 -0.036 -13.717 1.00 89.38 186 SER A C 1
ATOM 1448 O O . SER A 1 186 ? 14.061 0.974 -13.278 1.00 89.38 186 SER A O 1
ATOM 1450 N N . PRO A 1 187 ? 12.399 0.025 -14.482 1.00 85.94 187 PRO A N 1
ATOM 1451 C CA . PRO A 1 187 ? 11.787 1.290 -14.889 1.00 85.94 187 PRO A CA 1
ATOM 1452 C C . PRO A 1 187 ? 11.602 2.258 -13.716 1.00 85.94 187 PRO A C 1
ATOM 1454 O O . PRO A 1 187 ? 11.868 3.446 -13.832 1.00 85.94 187 PRO A O 1
ATOM 1457 N N . TRP A 1 188 ? 11.232 1.735 -12.543 1.00 86.19 188 TRP A N 1
ATOM 1458 C CA . TRP A 1 188 ? 11.071 2.531 -11.328 1.00 86.19 188 TRP A CA 1
ATOM 1459 C C . TRP A 1 188 ? 12.389 3.111 -10.795 1.00 86.19 188 TRP A C 1
ATOM 1461 O O . TRP A 1 188 ? 12.441 4.288 -10.438 1.00 86.19 188 TRP A O 1
ATOM 1471 N N . LYS A 1 189 ? 13.467 2.314 -10.754 1.00 85.69 189 LYS A N 1
ATOM 1472 C CA . LYS A 1 189 ? 14.796 2.806 -10.344 1.00 85.69 189 LYS A CA 1
ATOM 1473 C C . LYS A 1 189 ? 15.312 3.864 -11.315 1.00 85.69 189 LYS A C 1
ATOM 1475 O O . LYS A 1 189 ? 15.857 4.867 -10.869 1.00 85.69 189 LYS A O 1
ATOM 1480 N N . ILE A 1 190 ? 15.109 3.645 -12.613 1.00 88.44 190 ILE A N 1
ATOM 1481 C CA . ILE A 1 190 ? 15.531 4.565 -13.672 1.00 88.44 190 ILE A CA 1
ATOM 1482 C C . ILE A 1 190 ? 14.764 5.879 -13.552 1.00 88.44 190 ILE A C 1
ATOM 1484 O O . ILE A 1 190 ? 15.393 6.925 -13.459 1.00 88.44 190 ILE A O 1
ATOM 1488 N N . ALA A 1 191 ? 13.434 5.826 -13.453 1.00 86.62 191 ALA A N 1
ATOM 1489 C CA . ALA A 1 191 ? 12.563 6.980 -13.227 1.00 86.62 191 ALA A CA 1
ATOM 1490 C C . ALA A 1 191 ? 13.031 7.818 -12.026 1.00 86.62 191 ALA A C 1
ATOM 1492 O O . ALA A 1 191 ? 13.275 9.014 -12.139 1.00 86.62 191 ALA A O 1
ATOM 1493 N N . ARG A 1 192 ? 13.285 7.167 -10.885 1.00 86.12 192 ARG A N 1
ATOM 1494 C CA . ARG A 1 192 ? 13.783 7.847 -9.684 1.00 86.12 192 ARG A CA 1
ATOM 1495 C C . ARG A 1 192 ? 15.180 8.447 -9.864 1.00 86.12 192 ARG A C 1
ATOM 1497 O O . ARG A 1 192 ? 15.438 9.525 -9.348 1.00 86.12 192 ARG A O 1
ATOM 1504 N N . LYS A 1 193 ? 16.080 7.743 -10.554 1.00 86.12 193 LYS A N 1
ATOM 1505 C CA . LYS A 1 193 ? 17.460 8.189 -10.802 1.00 86.12 193 LYS A CA 1
ATOM 1506 C C . LYS A 1 193 ? 17.522 9.371 -11.770 1.00 86.12 193 LYS A C 1
ATOM 1508 O O . LYS A 1 193 ? 18.383 10.225 -11.623 1.00 86.12 193 LYS A O 1
ATOM 1513 N N . THR A 1 194 ? 16.627 9.392 -12.749 1.00 86.06 194 THR A N 1
ATOM 1514 C CA . THR A 1 194 ? 16.548 10.412 -13.808 1.00 86.06 194 THR A CA 1
ATOM 1515 C C . THR A 1 194 ? 15.603 11.561 -13.460 1.00 86.06 194 THR A C 1
ATOM 1517 O O . THR A 1 194 ? 15.536 12.538 -14.193 1.00 86.06 194 THR A O 1
ATOM 1520 N N . GLY A 1 195 ? 14.862 11.450 -12.354 1.00 83.06 195 GLY A N 1
ATOM 1521 C CA . GLY A 1 195 ? 13.891 12.454 -11.922 1.00 83.06 195 GLY A CA 1
ATOM 1522 C C . GLY A 1 195 ? 12.582 12.448 -12.714 1.00 83.06 195 GLY A C 1
ATOM 1523 O O . GLY A 1 195 ? 11.735 13.301 -12.490 1.00 83.06 195 GLY A O 1
ATOM 1524 N N . ILE A 1 196 ? 12.359 11.497 -13.621 1.00 86.12 196 ILE A N 1
ATOM 1525 C CA . ILE A 1 196 ? 11.130 11.439 -14.423 1.00 86.12 196 ILE A CA 1
ATOM 1526 C C . ILE A 1 196 ? 10.089 10.607 -13.694 1.00 86.12 196 ILE A C 1
ATOM 1528 O O . ILE A 1 196 ? 10.392 9.556 -13.132 1.00 86.12 196 ILE A O 1
ATOM 1532 N N . ALA A 1 197 ? 8.832 11.045 -13.725 1.00 84.00 197 ALA A N 1
ATOM 1533 C CA . ALA A 1 197 ? 7.732 10.243 -13.208 1.00 84.00 197 ALA A CA 1
ATOM 1534 C C . ALA A 1 197 ? 7.697 8.877 -13.912 1.00 84.00 197 ALA A C 1
ATOM 1536 O O . ALA A 1 197 ? 7.739 8.815 -15.139 1.00 84.00 197 ALA A O 1
ATOM 1537 N N . LEU A 1 198 ? 7.575 7.783 -13.148 1.00 84.56 198 LEU A N 1
ATOM 1538 C CA . LEU A 1 198 ? 7.559 6.425 -13.709 1.00 84.56 198 LEU A CA 1
ATOM 1539 C C . LEU A 1 198 ? 6.555 6.306 -14.857 1.00 84.56 198 LEU A C 1
ATOM 1541 O O . LEU A 1 198 ? 6.907 5.792 -15.909 1.00 84.56 198 LEU A O 1
ATOM 1545 N N . GLN A 1 199 ? 5.339 6.818 -14.665 1.00 82.75 199 GLN A N 1
ATOM 1546 C CA . GLN A 1 199 ? 4.305 6.754 -15.691 1.00 82.75 199 GLN A CA 1
ATOM 1547 C C . GLN A 1 199 ? 4.748 7.455 -16.982 1.00 82.75 199 GLN A C 1
ATOM 1549 O O . GLN A 1 199 ? 4.735 6.839 -18.036 1.00 82.75 199 GLN A O 1
ATOM 1554 N N . LYS A 1 200 ? 5.288 8.676 -16.882 1.00 86.50 200 LYS A N 1
ATOM 1555 C CA . LYS A 1 200 ? 5.823 9.424 -18.029 1.00 86.50 200 LYS A CA 1
ATOM 1556 C C . LYS A 1 200 ? 6.960 8.675 -18.736 1.00 86.50 200 LYS A C 1
ATOM 1558 O O . LYS A 1 200 ? 7.006 8.654 -19.961 1.00 86.50 200 LYS A O 1
ATOM 1563 N N . LEU A 1 201 ? 7.863 8.046 -17.979 1.00 91.06 201 LEU A N 1
ATOM 1564 C CA . LEU A 1 201 ? 8.930 7.217 -18.544 1.00 91.06 201 LEU A CA 1
ATOM 1565 C C . LEU A 1 201 ? 8.350 6.037 -19.338 1.00 91.06 201 LEU A C 1
ATOM 1567 O O . LEU A 1 201 ? 8.840 5.732 -20.420 1.00 91.06 201 LEU A O 1
ATOM 1571 N N . LEU A 1 202 ? 7.318 5.374 -18.817 1.00 90.00 202 LEU A N 1
ATOM 1572 C CA . LEU A 1 202 ? 6.663 4.265 -19.507 1.00 90.00 202 LEU A CA 1
ATOM 1573 C C . LEU A 1 202 ? 5.944 4.740 -20.774 1.00 90.00 202 LEU A C 1
ATOM 1575 O O . LEU A 1 202 ? 6.165 4.170 -21.841 1.00 90.00 202 LEU A O 1
ATOM 1579 N N . ASP A 1 203 ? 5.177 5.824 -20.675 1.00 88.44 203 ASP A N 1
ATOM 1580 C CA . ASP A 1 203 ? 4.368 6.364 -21.769 1.00 88.44 203 ASP A CA 1
ATOM 1581 C C . ASP A 1 203 ? 5.238 6.791 -22.965 1.00 88.44 203 ASP A C 1
ATOM 1583 O O . ASP A 1 203 ? 4.966 6.404 -24.101 1.00 88.44 203 ASP A O 1
ATOM 1587 N N . ILE A 1 204 ? 6.336 7.521 -22.721 1.00 91.31 204 ILE A N 1
ATOM 1588 C CA . ILE A 1 204 ? 7.253 7.988 -23.781 1.00 91.31 204 ILE A CA 1
ATOM 1589 C C . ILE A 1 204 ? 7.963 6.815 -24.477 1.00 91.31 204 ILE A C 1
ATOM 1591 O O . ILE A 1 204 ? 8.346 6.917 -25.643 1.00 91.31 204 ILE A O 1
ATOM 1595 N N . ASN A 1 205 ? 8.123 5.689 -23.780 1.00 92.81 205 ASN A N 1
ATOM 1596 C CA . ASN A 1 205 ? 8.738 4.482 -24.328 1.00 92.81 205 ASN A CA 1
ATOM 1597 C C . ASN A 1 205 ? 7.714 3.458 -24.835 1.00 92.81 205 ASN A C 1
ATOM 1599 O O . ASN A 1 205 ? 8.111 2.362 -25.230 1.00 92.81 205 ASN A O 1
ATOM 1603 N N . GLY A 1 206 ? 6.415 3.786 -24.818 1.00 92.75 206 GLY A N 1
ATOM 1604 C CA . GLY A 1 206 ? 5.348 2.862 -25.207 1.00 92.75 206 GLY A CA 1
ATOM 1605 C C . GLY A 1 206 ? 5.346 1.569 -24.386 1.00 92.75 206 GLY A C 1
ATOM 1606 O O . GLY A 1 206 ? 4.992 0.511 -24.904 1.00 92.75 206 GLY A O 1
ATOM 1607 N N . LEU A 1 207 ? 5.799 1.633 -23.132 1.00 90.88 207 LEU A N 1
ATOM 1608 C CA . LEU A 1 207 ? 5.905 0.480 -22.250 1.00 90.88 207 LEU A CA 1
ATOM 1609 C C . LEU A 1 207 ? 4.641 0.344 -21.403 1.00 90.88 207 LEU A C 1
ATOM 1611 O O . LEU A 1 207 ? 4.250 1.253 -20.679 1.00 90.88 207 LEU A O 1
ATOM 1615 N N . ASP A 1 208 ? 4.044 -0.838 -21.429 1.00 86.00 208 ASP A N 1
ATOM 1616 C CA . ASP A 1 208 ? 3.064 -1.264 -20.434 1.00 86.00 208 ASP A CA 1
ATOM 1617 C C . ASP A 1 208 ? 3.753 -1.935 -19.229 1.00 86.00 208 ASP A C 1
ATOM 1619 O O . ASP A 1 208 ? 4.966 -2.168 -19.199 1.00 86.00 208 ASP A O 1
ATOM 1623 N N . ALA A 1 209 ? 2.976 -2.291 -18.205 1.00 75.44 209 ALA A N 1
ATOM 1624 C CA . ALA A 1 209 ? 3.514 -2.884 -16.983 1.00 75.44 209 ALA A CA 1
ATOM 1625 C C . ALA A 1 209 ? 4.228 -4.237 -17.196 1.00 75.44 209 ALA A C 1
ATOM 1627 O O . ALA A 1 209 ? 4.988 -4.661 -16.320 1.00 75.44 209 ALA A O 1
ATOM 1628 N N . ASP A 1 210 ? 3.982 -4.928 -18.310 1.00 78.69 210 ASP A N 1
ATOM 1629 C CA . ASP A 1 210 ? 4.515 -6.263 -18.590 1.00 78.69 210 ASP A CA 1
ATOM 1630 C C . ASP A 1 210 ? 5.762 -6.218 -19.483 1.00 78.69 210 ASP A C 1
ATOM 1632 O O . ASP A 1 210 ? 6.731 -6.942 -19.247 1.00 78.69 210 ASP A O 1
ATOM 1636 N N . SER A 1 211 ? 5.792 -5.342 -20.482 1.00 85.25 211 SER A N 1
ATOM 1637 C CA . SER A 1 211 ? 6.982 -4.993 -21.270 1.00 85.25 211 SER A CA 1
ATOM 1638 C C . SER A 1 211 ? 8.036 -4.290 -20.418 1.00 85.25 211 SER A C 1
ATOM 1640 O O . SER A 1 211 ? 9.207 -4.660 -20.478 1.00 85.25 211 SER A O 1
ATOM 1642 N N . ALA A 1 212 ? 7.627 -3.403 -19.512 1.00 85.25 212 ALA A N 1
ATOM 1643 C CA . ALA A 1 212 ? 8.531 -2.717 -18.594 1.00 85.25 212 ALA A CA 1
ATOM 1644 C C . ALA A 1 212 ? 9.301 -3.675 -17.658 1.00 85.25 212 ALA A C 1
ATOM 1646 O O . ALA A 1 212 ? 10.431 -3.393 -17.261 1.00 85.25 212 ALA A O 1
ATOM 1647 N N . ARG A 1 213 ? 8.726 -4.838 -17.312 1.00 84.00 213 ARG A N 1
ATOM 1648 C CA . ARG A 1 213 ? 9.410 -5.877 -16.510 1.00 84.00 213 ARG A CA 1
ATOM 1649 C C . ARG A 1 213 ? 10.404 -6.712 -17.305 1.00 84.00 213 ARG A C 1
ATOM 1651 O O . ARG A 1 213 ? 11.211 -7.414 -16.703 1.00 84.00 213 ARG A O 1
ATOM 1658 N N . ARG A 1 214 ? 10.313 -6.683 -18.632 1.00 87.69 214 ARG A N 1
ATOM 1659 C CA . ARG A 1 214 ? 11.164 -7.464 -19.535 1.00 87.69 214 ARG A CA 1
ATOM 1660 C C . ARG A 1 214 ? 12.385 -6.688 -20.014 1.00 87.69 214 ARG A C 1
ATOM 1662 O O . ARG A 1 214 ? 13.150 -7.254 -20.791 1.00 87.69 214 ARG A O 1
ATOM 1669 N N . LEU A 1 215 ? 12.569 -5.452 -19.542 1.00 89.25 215 LEU A N 1
ATOM 1670 C CA . LEU A 1 215 ? 13.751 -4.657 -19.844 1.00 89.25 215 LEU A CA 1
ATOM 1671 C C . LEU A 1 215 ? 15.023 -5.393 -19.433 1.00 89.25 215 LEU A C 1
ATOM 1673 O O . LEU A 1 215 ? 15.119 -5.951 -18.336 1.00 89.25 215 LEU A O 1
ATOM 1677 N N . ARG A 1 216 ? 15.995 -5.389 -20.336 1.00 91.06 216 ARG A N 1
ATOM 1678 C CA . ARG A 1 216 ? 17.280 -6.057 -20.187 1.00 91.06 216 ARG A CA 1
ATOM 1679 C C . ARG A 1 216 ? 18.405 -5.033 -20.125 1.00 91.06 216 ARG A C 1
ATOM 1681 O O . ARG A 1 216 ? 18.282 -3.939 -20.674 1.00 91.06 216 ARG A O 1
ATOM 1688 N N . PRO A 1 217 ? 19.530 -5.390 -19.491 1.00 92.38 217 PRO A N 1
ATOM 1689 C CA . PRO A 1 217 ? 20.725 -4.569 -19.561 1.00 92.38 217 PRO A CA 1
ATOM 1690 C C . PRO A 1 217 ? 21.115 -4.304 -21.021 1.00 92.38 217 PRO A C 1
ATOM 1692 O O . PRO A 1 217 ? 21.194 -5.242 -21.814 1.00 92.38 217 PRO A O 1
ATOM 1695 N N . GLY A 1 218 ? 21.344 -3.036 -21.359 1.00 89.75 218 GLY A N 1
ATOM 1696 C CA . GLY A 1 218 ? 21.614 -2.571 -22.722 1.00 89.75 218 GLY A CA 1
ATOM 1697 C C . GLY A 1 218 ? 20.413 -1.957 -23.448 1.00 89.75 218 GLY A C 1
ATOM 1698 O O . GLY A 1 218 ? 20.622 -1.254 -24.437 1.00 89.75 218 GLY A O 1
ATOM 1699 N N . ASP A 1 219 ? 19.183 -2.145 -22.956 1.00 94.75 219 ASP A N 1
ATOM 1700 C CA . ASP A 1 219 ? 18.008 -1.477 -23.525 1.00 94.75 219 ASP A CA 1
ATOM 1701 C C . ASP A 1 219 ? 18.142 0.046 -23.395 1.00 94.75 219 ASP A C 1
ATOM 1703 O O . ASP A 1 219 ? 18.661 0.558 -22.401 1.00 94.75 219 ASP A O 1
ATOM 1707 N N . ARG A 1 220 ? 17.664 0.792 -24.395 1.00 94.50 220 ARG A N 1
ATOM 1708 C CA . ARG A 1 220 ? 17.679 2.260 -24.382 1.00 94.50 220 ARG A CA 1
ATOM 1709 C C . ARG A 1 220 ? 16.276 2.785 -24.137 1.00 94.50 220 ARG A C 1
ATOM 1711 O O . ARG A 1 220 ? 15.370 2.499 -24.911 1.00 94.50 220 ARG A O 1
ATOM 1718 N N . LEU A 1 221 ? 16.122 3.578 -23.085 1.00 93.88 221 LEU A N 1
ATOM 1719 C CA . LEU A 1 221 ? 14.883 4.272 -22.763 1.00 93.88 221 LEU A CA 1
ATOM 1720 C C . LEU A 1 221 ? 15.036 5.755 -23.046 1.00 93.88 221 LEU A C 1
ATOM 1722 O O . LEU A 1 221 ? 16.021 6.365 -22.642 1.00 93.88 221 LEU A O 1
ATOM 1726 N N . ARG A 1 222 ? 14.046 6.341 -23.703 1.00 92.94 222 ARG A N 1
ATOM 1727 C CA . ARG A 1 222 ? 13.904 7.782 -23.842 1.00 92.94 222 ARG A CA 1
ATOM 1728 C C . ARG A 1 222 ? 13.481 8.383 -22.507 1.00 92.94 222 ARG A C 1
ATOM 1730 O O . ARG A 1 222 ? 12.556 7.887 -21.867 1.00 92.94 222 ARG A O 1
ATOM 1737 N N . ILE A 1 223 ? 14.178 9.425 -22.080 1.00 91.38 223 ILE A N 1
ATOM 1738 C CA . ILE A 1 223 ? 13.971 10.064 -20.776 1.00 91.38 223 ILE A CA 1
ATOM 1739 C C . ILE A 1 223 ? 13.542 11.541 -20.912 1.00 91.38 223 ILE A C 1
ATOM 1741 O O . ILE A 1 223 ? 13.336 12.235 -19.925 1.00 91.38 223 ILE A O 1
ATOM 1745 N N . ARG A 1 224 ? 13.313 12.035 -22.130 1.00 80.50 224 ARG A N 1
ATOM 1746 C CA . ARG A 1 224 ? 12.724 13.356 -22.382 1.00 80.50 224 ARG A CA 1
ATOM 1747 C C . ARG A 1 224 ? 11.785 13.332 -23.577 1.00 80.50 224 ARG A C 1
ATOM 1749 O O . ARG A 1 224 ? 12.080 12.592 -24.546 1.00 80.50 224 ARG A O 1
#

Nearest PDB structures (foldseek):
  4uz3-assembly2_B  TM=4.823E-01  e=6.387E-08  Thermus thermophilus HB8
  4xcm-assembly1_B  TM=4.802E-01  e=1.225E-07  Thermus thermophilus HB8
  5c8q-assembly1_B  TM=8.842E-01  e=1.552E-03  Pyricularia oryzae
  5jcd-assembly2_B  TM=3.911E-01  e=5.597E-05  Oryza sativa Japonica Group
  8rhf-assembly1_B  TM=3.834E-01  e=1.623E-05  Pseudomonas aeruginosa

Solvent-accessible surface area (backbone atoms only — not comparable to full-atom values): 13446 Å² total; per-residue (Å²): 134,80,75,50,75,65,52,50,52,53,50,52,52,51,50,53,52,48,54,51,52,49,55,50,50,54,64,71,67,61,72,88,88,76,95,72,64,82,73,68,76,55,66,81,59,68,74,46,66,70,58,51,51,55,53,52,68,70,59,76,56,97,64,61,64,64,55,51,52,52,51,53,50,53,51,50,53,51,52,51,55,49,52,52,51,51,51,51,53,51,53,52,51,51,61,58,58,73,67,70,64,75,76,68,92,42,64,45,85,42,66,39,48,88,91,64,43,55,69,57,52,19,66,74,42,64,41,54,60,66,58,37,27,66,67,55,72,49,89,61,80,81,77,53,72,67,40,74,41,46,40,56,62,36,75,65,33,52,49,51,53,53,48,56,57,54,63,53,74,74,60,93,71,76,92,62,53,61,45,67,36,48,86,90,57,43,60,62,56,50,16,65,74,71,62,42,55,48,66,60,41,26,59,74,56,73,39,51,85,68,59,46,70,65,66,48,63,70,41,75,40,48,66,111

Foldseek 3Di:
DDDPPVRVVVVVVVVVVVVVVVVVVVVVPDDDDDDDDPVVVCPVVVPPPVVVVVVVVVPPDPDPVVVVVVVVVVVVVVVVVVVVVVVVVVVVVVVVVVPPDDQQPDWDKDFAAPPDWLVVVCVLQVHDSVSQCVQAVDPDRDDDHRDITTGGHDPVSVVVVVVLVVVLVPDPDDDDQKDFAAVPDALVNVCVVRSHDSVVQCVQQVHDPVNRVVDDGGDITGDD

Mean predicted aligned error: 21.16 Å